Protein AF-A0A1Y4RNC3-F1 (afdb_monomer_lite)

Secondary structure (DSSP, 8-state):
--HHHHHHHHHHHHHHHHHHHTT--EEPTT-SS-EEE-TTS-EEEHHHHHHHHHHH--TTT--HHHHHHHHHHHHHHS-GGGTHHHHHHHHIIIIIHHHEEE-S-TTS-TTTS-EEEPTT--GGGS-HHHHHHHHHHHHHHHHHS-TTTHHHHHHHHHHHHHH-HHHHHHHHHHTTS-S-HHHHEEE-SSEEEEEETTTTEEEEEESS--HHHHHHHHHHHHHH-

Sequence (225 aa):
MKPEVQEELQPLFDQCIQDAIDGRITRLDSLWPPVVVSSQGVPFEVWQLLRAWTEIQRAETLDAEKAIAFSENLRRQSRWGEIDHHLLDMLKRELQEKYFIVTGNEDDHFWDREYSLKPGIRAEEVPEPLLRFACYVAVSYKVYGLDFEYLDTNYLLGLVEKVRPDMVKKLRENGTGRLPISLQKRKTEHFTASANDAFAVIRITARDNTEECCHDVLNYLCEVL

pLDDT: mean 93.38, std 6.82, range [53.53, 98.75]

Foldseek 3Di:
DPVVVVVVCVVVLVQQLVCLLVLNWAWDPPDPPTWIAGPVRDIDRLLVSQQVVLVPDAQVPDQLSSLLSNLVSSCVRHNCVSRLVSLLVSCCVHPDVPFWDFPADPPDDLLPTDIDGDPPDALVNGRPSSLSNLLSSLLCCQQRNDPPSPSVNSSSVNSSCNRCVVVSVCCVQCAPVPDDPCLQWDDDPFWTWGAHSSRRDIDIDGPDDDPVSVVVVVVSVVSVD

Radius of gyration: 20.68 Å; chains: 1; bounding box: 51×50×58 Å

Structure (mmCIF, N/CA/C/O backbone):
data_AF-A0A1Y4RNC3-F1
#
_entry.id   AF-A0A1Y4RNC3-F1
#
loop_
_atom_site.group_PDB
_atom_site.id
_atom_site.type_symbol
_atom_site.label_atom_id
_atom_site.label_alt_id
_atom_site.label_comp_id
_atom_site.label_asym_id
_atom_site.label_entity_id
_atom_site.label_seq_id
_atom_site.pdbx_PDB_ins_code
_atom_site.Cartn_x
_atom_site.Cartn_y
_atom_site.Cartn_z
_atom_site.occupancy
_atom_site.B_iso_or_equiv
_atom_site.auth_seq_id
_atom_site.auth_comp_id
_atom_site.auth_asym_id
_atom_site.auth_atom_id
_atom_site.pdbx_PDB_model_num
ATOM 1 N N . MET A 1 1 ? 24.420 -11.591 -16.342 1.00 53.53 1 MET A N 1
ATOM 2 C CA . MET A 1 1 ? 23.947 -12.547 -17.367 1.00 53.53 1 MET A CA 1
ATOM 3 C C . MET A 1 1 ? 24.449 -12.067 -18.725 1.00 53.53 1 MET A C 1
ATOM 5 O O . MET A 1 1 ? 24.642 -10.865 -18.859 1.00 53.53 1 MET A O 1
ATOM 9 N N . LYS A 1 2 ? 24.750 -12.951 -19.688 1.00 54.56 2 LYS A N 1
ATOM 10 C CA . LYS A 1 2 ? 25.124 -12.500 -21.044 1.00 54.56 2 LYS A CA 1
ATOM 11 C C . LYS A 1 2 ? 23.906 -11.831 -21.715 1.00 54.56 2 LYS A C 1
ATOM 13 O O . LYS A 1 2 ? 22.804 -12.321 -21.471 1.00 54.56 2 LYS A O 1
ATOM 18 N N . PRO A 1 3 ? 24.079 -10.781 -22.540 1.00 62.28 3 PRO A N 1
ATOM 19 C CA . PRO A 1 3 ? 22.965 -10.062 -23.175 1.00 62.28 3 PRO A CA 1
ATOM 20 C C . PRO A 1 3 ? 22.027 -10.972 -23.983 1.00 62.28 3 PRO A C 1
ATOM 22 O O . PRO A 1 3 ? 20.815 -10.845 -23.889 1.00 62.28 3 PRO A O 1
ATOM 25 N N . GLU A 1 4 ? 22.589 -11.960 -24.681 1.00 64.62 4 GLU A N 1
ATOM 26 C CA . GLU A 1 4 ? 21.848 -12.924 -25.511 1.00 64.62 4 GLU A CA 1
ATOM 27 C C . GLU A 1 4 ? 20.842 -13.755 -24.690 1.00 64.62 4 GLU A C 1
ATOM 29 O O . GLU A 1 4 ? 19.702 -13.951 -25.091 1.00 64.62 4 GLU A O 1
ATOM 34 N N . VAL A 1 5 ? 21.234 -14.173 -23.481 1.00 63.72 5 VAL A N 1
ATOM 35 C CA . VAL A 1 5 ? 20.370 -14.940 -22.564 1.00 63.72 5 VAL A CA 1
ATOM 36 C C . VAL A 1 5 ? 19.288 -14.045 -21.943 1.00 63.72 5 VAL A C 1
ATOM 38 O O . VAL A 1 5 ? 18.234 -14.525 -21.540 1.00 63.72 5 VAL A O 1
ATOM 41 N N . GLN A 1 6 ? 19.528 -12.734 -21.861 1.00 67.62 6 GLN A N 1
ATOM 42 C CA . GLN A 1 6 ? 18.547 -11.774 -21.356 1.00 67.62 6 GLN A CA 1
ATOM 43 C C . GLN A 1 6 ? 17.430 -11.514 -22.369 1.00 67.62 6 GLN A C 1
ATOM 45 O O . GLN A 1 6 ? 16.269 -11.463 -21.973 1.00 67.62 6 GLN A O 1
ATOM 50 N N . GLU A 1 7 ? 17.762 -11.417 -23.658 1.00 73.31 7 GLU A N 1
ATOM 51 C CA . GLU A 1 7 ? 16.766 -11.257 -24.725 1.00 73.31 7 GLU A CA 1
ATOM 52 C C . GLU A 1 7 ? 15.854 -12.486 -24.855 1.00 73.31 7 GLU A C 1
ATOM 54 O O . GLU A 1 7 ? 14.641 -12.334 -24.998 1.00 73.31 7 GLU A O 1
ATOM 59 N N . GLU A 1 8 ? 16.397 -13.701 -24.726 1.00 77.00 8 GLU A N 1
ATOM 60 C CA . GLU A 1 8 ? 15.608 -14.941 -24.799 1.00 77.00 8 GLU A CA 1
ATOM 61 C C . GLU A 1 8 ? 14.636 -15.115 -23.618 1.00 77.00 8 GLU A C 1
ATOM 63 O O . GLU A 1 8 ? 13.554 -15.684 -23.777 1.00 77.00 8 GLU A O 1
ATOM 68 N N . LEU A 1 9 ? 14.994 -14.614 -22.432 1.00 80.50 9 LEU A N 1
ATOM 69 C CA . LEU A 1 9 ? 14.174 -14.738 -21.223 1.00 80.50 9 LEU A CA 1
ATOM 70 C C . LEU A 1 9 ? 13.134 -13.620 -21.074 1.00 80.50 9 LEU A C 1
ATOM 72 O O . LEU A 1 9 ? 12.187 -13.786 -20.302 1.00 80.50 9 LEU A O 1
ATOM 76 N N . GLN A 1 10 ? 13.262 -12.513 -21.812 1.00 84.88 10 GLN A N 1
ATOM 77 C CA . GLN A 1 10 ? 12.381 -11.350 -21.669 1.00 84.88 10 GLN A CA 1
ATOM 78 C C . GLN A 1 10 ? 10.886 -11.675 -21.873 1.00 84.88 10 GLN A C 1
ATOM 80 O O . GLN A 1 10 ? 10.091 -11.283 -21.021 1.00 84.88 10 GLN A O 1
ATOM 85 N N . PRO A 1 11 ? 10.461 -12.450 -22.895 1.00 89.38 11 PRO A N 1
ATOM 86 C CA . PRO A 1 11 ? 9.041 -12.775 -23.066 1.00 89.38 11 PRO A CA 1
ATOM 87 C C . PRO A 1 11 ? 8.473 -13.617 -21.914 1.00 89.38 11 PRO A C 1
ATOM 89 O O . PRO A 1 11 ? 7.321 -13.450 -21.515 1.00 89.38 11 PRO A O 1
ATOM 92 N N . LEU A 1 12 ? 9.286 -14.521 -21.358 1.00 89.31 12 LEU A N 1
ATOM 93 C CA . LEU A 1 12 ? 8.905 -15.352 -20.212 1.00 89.31 12 LEU A CA 1
ATOM 94 C C . LEU A 1 12 ? 8.786 -14.513 -18.938 1.00 89.31 12 LEU A C 1
ATOM 96 O O . LEU A 1 12 ? 7.912 -14.759 -18.104 1.00 89.31 12 LEU A O 1
ATOM 100 N N . PHE A 1 13 ? 9.649 -13.510 -18.813 1.00 88.75 13 PHE A N 1
ATOM 101 C CA . PHE A 1 13 ? 9.634 -12.550 -17.727 1.00 88.75 13 PHE A CA 1
ATOM 102 C C . PHE A 1 13 ? 8.380 -11.669 -17.780 1.00 88.75 13 PHE A C 1
ATOM 104 O O . PHE A 1 13 ? 7.646 -11.587 -16.796 1.00 88.75 13 PHE A O 1
ATOM 111 N N . ASP A 1 14 ? 8.075 -11.091 -18.945 1.00 91.00 14 ASP A N 1
ATOM 112 C CA . ASP A 1 14 ? 6.877 -10.272 -19.159 1.00 91.00 14 ASP A CA 1
ATOM 113 C C . ASP A 1 14 ? 5.599 -11.072 -18.872 1.00 91.00 14 ASP A C 1
ATOM 115 O O . ASP A 1 14 ? 4.682 -10.577 -18.211 1.00 91.00 14 ASP A O 1
ATOM 119 N N . GLN A 1 15 ? 5.557 -12.342 -19.291 1.00 93.06 15 GLN A N 1
ATOM 120 C CA . GLN A 1 15 ? 4.450 -13.238 -18.967 1.00 93.06 15 GLN A CA 1
ATOM 121 C C . GLN A 1 15 ? 4.340 -13.496 -17.459 1.00 93.06 15 GLN A C 1
ATOM 123 O O . GLN A 1 15 ? 3.233 -13.512 -16.924 1.00 93.06 15 GLN A O 1
ATOM 128 N N . CYS A 1 16 ? 5.462 -13.675 -16.756 1.00 94.69 16 CYS A N 1
ATOM 129 C CA . CYS A 1 16 ? 5.451 -13.853 -15.305 1.00 94.69 16 CYS A CA 1
ATOM 130 C C . CYS A 1 16 ? 4.942 -12.598 -14.578 1.00 94.69 16 CYS A C 1
ATOM 132 O O . CYS A 1 16 ? 4.163 -12.723 -13.635 1.00 94.69 16 CYS A O 1
ATOM 134 N N . ILE A 1 17 ? 5.289 -11.394 -15.051 1.00 93.94 17 ILE A N 1
ATOM 135 C CA . ILE A 1 17 ? 4.725 -10.136 -14.535 1.00 93.94 17 ILE A CA 1
ATOM 136 C C . ILE A 1 17 ? 3.206 -10.107 -14.725 1.00 93.94 17 ILE A C 1
ATOM 138 O O . ILE A 1 17 ? 2.485 -9.782 -13.782 1.00 93.94 17 ILE A O 1
ATOM 142 N N . GLN A 1 18 ? 2.705 -10.452 -15.915 1.00 95.00 18 GLN A N 1
ATOM 143 C CA . GLN A 1 18 ? 1.257 -10.477 -16.156 1.00 95.00 18 GLN A CA 1
ATOM 144 C C . GLN A 1 18 ? 0.554 -11.525 -15.294 1.00 95.00 18 GLN A C 1
ATOM 146 O O . GLN A 1 18 ? -0.483 -11.239 -14.707 1.00 95.00 18 GLN A O 1
ATOM 151 N N . ASP A 1 19 ? 1.138 -12.711 -15.136 1.00 96.31 19 ASP A N 1
ATOM 152 C CA . ASP A 1 19 ? 0.592 -13.726 -14.236 1.00 96.31 19 ASP A CA 1
ATOM 153 C C . ASP A 1 19 ? 0.623 -13.273 -12.773 1.00 96.31 19 ASP A C 1
ATOM 155 O O . ASP A 1 19 ? -0.283 -13.608 -12.014 1.00 96.31 19 ASP A O 1
ATOM 159 N N . ALA A 1 20 ? 1.621 -12.490 -12.363 1.00 96.31 20 ALA A N 1
ATOM 160 C CA . ALA A 1 20 ? 1.665 -11.900 -11.033 1.00 96.31 20 ALA A CA 1
ATOM 161 C C . ALA A 1 20 ? 0.571 -10.838 -10.854 1.00 96.31 20 ALA A C 1
ATOM 163 O O . ALA A 1 20 ? -0.113 -10.854 -9.835 1.00 96.31 20 ALA A O 1
ATOM 164 N N . ILE A 1 21 ? 0.334 -9.972 -11.844 1.00 97.00 21 ILE A N 1
ATOM 165 C CA . ILE A 1 21 ? -0.792 -9.019 -11.844 1.00 97.00 21 ILE A CA 1
ATOM 166 C C . ILE A 1 21 ? -2.128 -9.766 -11.739 1.00 97.00 21 ILE A C 1
ATOM 168 O O . ILE A 1 21 ? -2.962 -9.431 -10.899 1.00 97.00 21 ILE A O 1
ATOM 172 N N . ASP A 1 22 ? -2.294 -10.828 -12.523 1.00 97.00 22 ASP A N 1
ATOM 173 C CA . ASP A 1 22 ? -3.528 -11.612 -12.595 1.00 97.00 22 ASP A CA 1
ATOM 174 C C . ASP A 1 22 ? -3.698 -12.611 -11.432 1.00 97.00 22 ASP A C 1
ATOM 176 O O . ASP A 1 22 ? -4.701 -13.324 -11.368 1.00 97.00 22 ASP A O 1
ATOM 180 N N . GLY A 1 23 ? -2.728 -12.702 -10.516 1.00 96.06 23 GLY A N 1
ATOM 181 C CA . GLY A 1 23 ? -2.775 -13.606 -9.361 1.00 96.06 23 GLY A CA 1
ATOM 182 C C . GLY A 1 23 ? -2.641 -15.092 -9.711 1.00 96.06 23 GLY A C 1
ATOM 183 O O . GLY A 1 23 ? -3.114 -15.944 -8.962 1.00 96.06 23 GLY A O 1
ATOM 184 N N . ARG A 1 24 ? -2.011 -15.414 -10.845 1.00 95.81 24 ARG A N 1
ATOM 185 C CA . ARG A 1 24 ? -1.797 -16.778 -11.362 1.00 95.81 24 ARG A CA 1
ATOM 186 C C . ARG A 1 24 ? -0.426 -17.375 -11.034 1.00 95.81 24 ARG A C 1
ATOM 188 O O . ARG A 1 24 ? -0.157 -18.506 -11.427 1.00 95.81 24 ARG A O 1
ATOM 195 N N . ILE A 1 25 ? 0.440 -16.637 -10.342 1.00 95.56 25 ILE A N 1
ATOM 196 C CA . ILE A 1 25 ? 1.736 -17.155 -9.887 1.00 95.56 25 ILE A CA 1
ATOM 197 C C . ILE A 1 25 ? 1.592 -18.067 -8.667 1.00 95.56 25 ILE A C 1
ATOM 199 O O . ILE A 1 25 ? 0.756 -17.838 -7.791 1.00 95.56 25 ILE A O 1
ATOM 203 N N . THR A 1 26 ? 2.473 -19.059 -8.567 1.00 94.56 26 THR A N 1
ATOM 204 C CA . THR A 1 26 ? 2.564 -19.955 -7.405 1.00 94.56 26 THR A CA 1
ATOM 205 C C . THR A 1 26 ? 3.973 -19.959 -6.836 1.00 94.56 26 THR A C 1
ATOM 207 O O . THR A 1 26 ? 4.938 -20.056 -7.596 1.00 94.56 26 THR A O 1
ATOM 210 N N . ARG A 1 27 ? 4.114 -19.891 -5.510 1.00 93.50 27 ARG A N 1
ATOM 211 C CA . ARG A 1 27 ? 5.406 -20.056 -4.833 1.00 93.50 27 ARG A CA 1
ATOM 212 C C . ARG A 1 27 ? 5.897 -21.506 -4.925 1.00 93.50 27 ARG A C 1
ATOM 214 O O . ARG A 1 27 ? 5.116 -22.430 -4.719 1.00 93.50 27 ARG A O 1
ATOM 221 N N . LEU A 1 28 ? 7.194 -21.702 -5.169 1.00 91.38 28 LEU A N 1
ATOM 222 C CA . LEU A 1 28 ? 7.854 -22.985 -4.914 1.00 91.38 28 LEU A CA 1
ATOM 223 C C . LEU A 1 28 ? 8.243 -23.098 -3.440 1.00 91.38 28 LEU A C 1
ATOM 225 O O . LEU A 1 28 ? 8.921 -22.224 -2.889 1.00 91.38 28 LEU A O 1
ATOM 229 N N . ASP A 1 29 ? 7.824 -24.193 -2.812 1.00 86.94 29 ASP A N 1
ATOM 230 C CA . ASP A 1 29 ? 8.093 -24.448 -1.402 1.00 86.94 29 ASP A CA 1
ATOM 231 C C . ASP A 1 29 ? 9.592 -24.615 -1.120 1.00 86.94 29 ASP A C 1
ATOM 233 O O . ASP A 1 29 ? 10.362 -25.129 -1.932 1.00 86.94 29 ASP A O 1
ATOM 237 N N . SER A 1 30 ? 10.001 -24.182 0.075 1.00 81.81 30 SER A N 1
ATOM 238 C CA . SER A 1 30 ? 11.340 -24.408 0.643 1.00 81.81 30 SER A CA 1
ATOM 239 C C . SER A 1 30 ? 12.536 -23.789 -0.102 1.00 81.81 30 SER A C 1
ATOM 241 O O . SER A 1 30 ? 13.674 -24.071 0.272 1.00 81.81 30 SER A O 1
ATOM 243 N N . LEU A 1 31 ? 12.321 -22.913 -1.091 1.00 85.44 31 LEU A N 1
ATOM 244 C CA . LEU A 1 31 ? 13.399 -22.161 -1.744 1.00 85.44 31 LEU A CA 1
ATOM 245 C C . LEU A 1 31 ? 13.659 -20.802 -1.079 1.00 85.44 31 LEU A C 1
ATOM 247 O O . LEU A 1 31 ? 12.732 -20.082 -0.690 1.00 85.44 31 LEU A O 1
ATOM 251 N N . TRP A 1 32 ? 14.946 -20.465 -0.969 1.00 84.44 32 TRP A N 1
ATOM 252 C CA . TRP A 1 32 ? 15.448 -19.169 -0.524 1.00 84.44 32 TRP A CA 1
ATOM 253 C C . TRP A 1 32 ? 16.583 -18.712 -1.463 1.00 84.44 32 TRP A C 1
ATOM 255 O O . TRP A 1 32 ? 17.562 -19.454 -1.590 1.00 84.44 32 TRP A O 1
ATOM 265 N N . PRO A 1 33 ? 16.490 -17.530 -2.104 1.00 90.31 33 PRO A N 1
ATOM 266 C CA . PRO A 1 33 ? 15.400 -16.546 -2.014 1.00 90.31 33 PRO A CA 1
ATOM 267 C C . PRO A 1 33 ? 14.056 -17.088 -2.545 1.00 90.31 33 PRO A C 1
ATOM 269 O O . PRO A 1 33 ? 14.039 -18.123 -3.213 1.00 90.31 33 PRO A O 1
ATOM 272 N N . PRO A 1 34 ? 12.913 -16.446 -2.231 1.00 94.44 34 PRO A N 1
ATOM 273 C CA . PRO A 1 34 ? 11.609 -16.921 -2.684 1.00 94.44 34 PRO A CA 1
ATOM 274 C C . PRO A 1 34 ? 11.514 -16.955 -4.211 1.00 94.44 34 PRO A C 1
ATOM 276 O O . PRO A 1 34 ? 11.881 -15.994 -4.892 1.00 94.44 34 PRO A O 1
ATOM 279 N N . VAL A 1 35 ? 10.972 -18.055 -4.731 1.00 94.81 35 VAL A N 1
ATOM 280 C CA . VAL A 1 35 ? 10.801 -18.304 -6.166 1.00 94.81 35 VAL A CA 1
ATOM 281 C C . VAL A 1 35 ? 9.324 -18.496 -6.472 1.00 94.81 35 VAL A C 1
ATOM 283 O O . VAL A 1 35 ? 8.622 -19.215 -5.755 1.00 94.81 35 VAL A O 1
ATOM 286 N N . VAL A 1 36 ? 8.865 -17.872 -7.552 1.00 94.62 36 VAL A N 1
ATOM 287 C CA . VAL A 1 36 ? 7.508 -18.022 -8.080 1.00 94.62 36 VAL A CA 1
ATOM 288 C C . VAL A 1 36 ? 7.545 -18.592 -9.489 1.00 94.62 36 VAL A C 1
ATOM 290 O O . VAL A 1 36 ? 8.502 -18.383 -10.230 1.00 94.62 36 VAL A O 1
ATOM 293 N N . VAL A 1 37 ? 6.501 -19.326 -9.851 1.00 93.06 37 VAL A N 1
ATOM 294 C CA . VAL A 1 37 ? 6.359 -19.976 -11.154 1.00 93.06 37 VAL A CA 1
ATOM 295 C C . VAL A 1 37 ? 5.180 -19.356 -11.883 1.00 93.06 37 VAL A C 1
ATOM 297 O O . VAL A 1 37 ? 4.108 -19.183 -11.299 1.00 93.06 37 VAL A O 1
ATOM 300 N N . SER A 1 38 ? 5.398 -18.994 -13.148 1.00 90.81 38 SER A N 1
ATOM 301 C CA . SER A 1 38 ? 4.338 -18.517 -14.042 1.00 90.81 38 SER A CA 1
ATOM 302 C C . SER A 1 38 ? 3.462 -19.669 -14.544 1.00 90.81 38 SER A C 1
ATOM 304 O O . SER A 1 38 ? 3.807 -20.844 -14.421 1.00 90.81 38 SER A O 1
ATOM 306 N N . SER A 1 39 ? 2.353 -19.347 -15.206 1.00 87.06 39 SER A N 1
ATOM 307 C CA . SER A 1 39 ? 1.480 -20.333 -15.860 1.00 87.06 39 SER A CA 1
ATOM 308 C C . SER A 1 39 ? 2.188 -21.184 -16.926 1.00 87.06 39 SER A C 1
ATOM 310 O O . SER A 1 39 ? 1.717 -22.269 -17.258 1.00 87.06 39 SER A O 1
ATOM 312 N N . GLN A 1 40 ? 3.335 -20.723 -17.437 1.00 85.62 40 GLN A N 1
ATOM 313 C CA . GLN A 1 40 ? 4.175 -21.437 -18.405 1.00 85.62 40 GLN A CA 1
ATOM 314 C C . GLN A 1 40 ? 5.202 -22.372 -17.740 1.00 85.62 40 GLN A C 1
ATOM 316 O O . GLN A 1 40 ? 6.009 -22.990 -18.430 1.00 85.62 40 GLN A O 1
ATOM 321 N N . GLY A 1 41 ? 5.207 -22.474 -16.407 1.00 85.25 41 GLY A N 1
ATOM 322 C CA . GLY A 1 41 ? 6.113 -23.353 -15.666 1.00 85.25 41 GLY A CA 1
ATOM 323 C C . GLY A 1 41 ? 7.530 -22.802 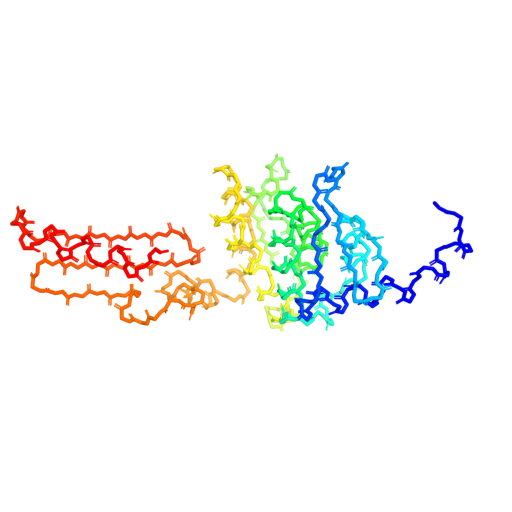-15.482 1.00 85.25 41 GLY A C 1
ATOM 324 O O . GLY A 1 41 ? 8.404 -23.532 -15.017 1.00 85.25 41 GLY A O 1
ATOM 325 N N . VAL A 1 42 ? 7.775 -21.532 -15.822 1.00 85.00 42 VAL A N 1
ATOM 326 C CA . VAL A 1 42 ? 9.102 -20.911 -15.697 1.00 85.00 42 VAL A CA 1
ATOM 327 C C . VAL A 1 42 ? 9.265 -20.289 -14.306 1.00 85.00 42 VAL A C 1
ATOM 329 O O . VAL A 1 42 ? 8.438 -19.450 -13.930 1.00 85.00 42 VAL A O 1
ATOM 332 N N . PRO A 1 43 ? 10.298 -20.685 -13.536 1.00 91.31 43 PRO A N 1
ATOM 333 C CA . PRO A 1 43 ? 10.568 -20.135 -12.215 1.00 91.31 43 PRO A CA 1
ATOM 334 C C . PRO A 1 43 ? 11.389 -18.843 -12.290 1.00 91.31 43 PRO A C 1
ATOM 336 O O . PRO A 1 43 ? 12.380 -18.772 -13.016 1.00 91.31 43 PRO A O 1
ATOM 339 N N . PHE A 1 44 ? 11.033 -17.863 -11.464 1.00 92.44 44 PHE A N 1
ATOM 340 C CA . PHE A 1 44 ? 11.810 -16.644 -11.259 1.00 92.44 44 PHE A CA 1
ATOM 341 C C . PHE A 1 44 ? 11.893 -16.293 -9.777 1.00 92.44 44 PHE A C 1
ATOM 343 O O . PHE A 1 44 ? 10.933 -16.459 -9.020 1.00 92.44 44 PHE A O 1
ATOM 350 N N . GLU A 1 45 ? 13.047 -15.780 -9.357 1.00 93.44 45 GLU A N 1
ATOM 351 C CA . GLU A 1 45 ? 13.191 -15.217 -8.018 1.00 93.44 45 GLU A CA 1
ATOM 352 C C . GLU A 1 45 ? 12.355 -13.935 -7.911 1.00 93.44 45 GLU A C 1
ATOM 354 O O . GLU A 1 45 ? 12.349 -13.092 -8.812 1.00 93.44 45 GLU A O 1
ATOM 359 N N . VAL A 1 46 ? 11.660 -13.767 -6.787 1.00 94.50 46 VAL A N 1
ATOM 360 C CA . VAL A 1 46 ? 10.745 -12.636 -6.567 1.00 94.50 46 VAL A CA 1
ATOM 361 C C . VAL A 1 46 ? 11.462 -11.292 -6.697 1.00 94.50 46 VAL A C 1
ATOM 363 O O . VAL A 1 46 ? 10.949 -10.384 -7.349 1.00 94.50 46 VAL A O 1
ATOM 366 N N . TRP A 1 47 ? 12.666 -11.169 -6.131 1.00 91.81 47 TRP A N 1
ATOM 367 C CA . TRP A 1 47 ? 13.439 -9.927 -6.200 1.00 91.81 47 TRP A CA 1
ATOM 368 C C . TRP A 1 47 ? 13.876 -9.592 -7.636 1.00 91.81 47 TRP A C 1
ATOM 370 O O . TRP A 1 47 ? 13.942 -8.417 -7.992 1.00 91.81 47 TRP A O 1
ATOM 380 N N . GLN A 1 48 ? 14.120 -10.597 -8.490 1.00 90.62 48 GLN A N 1
ATOM 381 C CA . GLN A 1 48 ? 14.471 -10.378 -9.898 1.00 90.62 48 GLN A CA 1
ATOM 382 C C . GLN A 1 48 ? 13.281 -9.807 -10.667 1.00 90.62 48 GLN A C 1
ATOM 384 O O . GLN A 1 48 ? 13.435 -8.788 -11.344 1.00 90.62 48 GLN A O 1
ATOM 389 N N . LEU A 1 49 ? 12.101 -10.428 -10.510 1.00 92.56 49 LEU A N 1
ATOM 390 C CA . LEU A 1 49 ? 10.837 -9.950 -11.086 1.00 92.56 49 LEU A CA 1
ATOM 391 C C . LEU A 1 49 ? 10.576 -8.499 -10.705 1.00 92.56 49 LEU A C 1
ATOM 393 O O . LEU A 1 49 ? 10.323 -7.648 -11.558 1.00 92.56 49 LEU A O 1
ATOM 397 N N . LEU A 1 50 ? 10.685 -8.221 -9.410 1.00 94.31 50 LEU A N 1
ATOM 398 C CA . LEU A 1 50 ? 10.390 -6.914 -8.869 1.00 94.31 50 LEU A CA 1
ATOM 399 C C . LEU A 1 50 ? 11.383 -5.855 -9.339 1.00 94.31 50 LEU A C 1
ATOM 401 O O . LEU A 1 50 ? 10.958 -4.793 -9.781 1.00 94.31 50 LEU A O 1
ATOM 405 N N . ARG A 1 51 ? 12.689 -6.144 -9.286 1.00 91.62 51 ARG A N 1
ATOM 406 C CA . ARG A 1 51 ? 13.741 -5.215 -9.711 1.00 91.62 51 ARG A CA 1
ATOM 407 C C . ARG A 1 51 ? 13.570 -4.805 -11.170 1.00 91.62 51 ARG A C 1
ATOM 409 O O . ARG A 1 51 ? 13.599 -3.616 -11.467 1.00 91.62 51 ARG A O 1
ATOM 416 N N . ALA A 1 52 ? 13.369 -5.757 -12.081 1.00 90.00 52 ALA A N 1
ATOM 417 C CA . ALA A 1 52 ? 13.235 -5.388 -13.488 1.00 90.00 52 ALA A CA 1
ATOM 418 C C . ALA A 1 52 ? 11.898 -4.675 -13.763 1.00 90.00 52 ALA A C 1
ATOM 420 O O . ALA A 1 52 ? 11.861 -3.728 -14.548 1.00 90.00 52 ALA A O 1
ATOM 421 N N . TRP A 1 53 ? 10.812 -5.065 -13.080 1.00 94.50 53 TRP A N 1
ATOM 422 C CA . TRP A 1 53 ? 9.535 -4.359 -13.195 1.00 94.50 53 TRP A CA 1
ATOM 423 C C . TRP A 1 53 ? 9.636 -2.905 -12.708 1.00 94.50 53 TRP A C 1
ATOM 425 O O . TRP A 1 53 ? 9.167 -2.005 -13.407 1.00 94.50 53 TRP A O 1
ATOM 435 N N . THR A 1 54 ? 10.276 -2.643 -11.560 1.00 95.75 54 THR A N 1
ATOM 436 C CA . THR A 1 54 ? 10.428 -1.284 -11.007 1.00 95.75 54 THR A CA 1
ATOM 437 C C . THR A 1 54 ? 11.404 -0.412 -11.796 1.00 95.75 54 THR A C 1
ATOM 439 O O . THR A 1 54 ? 11.241 0.810 -11.816 1.00 95.75 54 THR A O 1
ATOM 442 N N . GLU A 1 55 ? 12.404 -0.989 -12.471 1.00 93.38 55 GLU A N 1
ATOM 443 C CA . GLU A 1 55 ? 13.350 -0.258 -13.331 1.00 93.38 55 GLU A CA 1
ATOM 444 C C . GLU A 1 55 ? 12.667 0.382 -14.552 1.00 93.38 55 GLU A C 1
ATOM 446 O O . GLU A 1 55 ? 13.053 1.478 -14.979 1.00 93.38 55 GLU A O 1
ATOM 451 N N . ILE A 1 56 ? 11.625 -0.259 -15.093 1.00 93.25 56 ILE A N 1
ATOM 452 C CA . ILE A 1 56 ? 10.904 0.232 -16.277 1.00 93.25 56 ILE A CA 1
ATOM 453 C C . ILE A 1 56 ? 9.700 1.121 -15.943 1.00 93.25 56 ILE A C 1
ATOM 455 O O . ILE A 1 56 ? 9.229 1.840 -16.824 1.00 93.25 56 ILE A O 1
ATOM 459 N N . GLN A 1 57 ? 9.208 1.109 -14.698 1.00 96.00 57 GLN A N 1
ATOM 460 C CA . GLN A 1 57 ? 8.068 1.946 -14.316 1.00 96.00 57 GLN A CA 1
ATOM 461 C C . GLN A 1 57 ? 8.408 3.432 -14.411 1.00 96.00 57 GLN A C 1
ATOM 463 O O . GLN A 1 57 ? 9.501 3.868 -14.037 1.00 96.00 57 GLN A O 1
ATOM 468 N N . ARG A 1 58 ? 7.440 4.218 -14.883 1.00 97.88 58 ARG A N 1
ATOM 469 C CA . ARG A 1 58 ? 7.530 5.676 -14.965 1.00 97.88 58 ARG A CA 1
ATOM 470 C C . ARG A 1 58 ? 6.298 6.306 -14.342 1.00 97.88 58 ARG A C 1
ATOM 472 O O . ARG A 1 58 ? 5.189 5.820 -14.552 1.00 97.88 58 ARG A O 1
ATOM 479 N N . ALA A 1 59 ? 6.502 7.389 -13.597 1.00 96.50 59 ALA A N 1
ATOM 480 C CA . ALA A 1 59 ? 5.439 8.167 -12.961 1.00 96.50 59 ALA A CA 1
ATOM 481 C C . ALA A 1 59 ? 4.249 8.443 -13.896 1.00 96.50 59 ALA A C 1
ATOM 483 O O . ALA A 1 59 ? 3.094 8.280 -13.512 1.00 96.50 59 ALA A O 1
ATOM 484 N N . GLU A 1 60 ? 4.544 8.832 -15.135 1.00 95.94 60 GLU A N 1
ATOM 485 C CA . GLU A 1 60 ? 3.583 9.341 -16.111 1.00 95.94 60 GLU A CA 1
ATOM 486 C C . GLU A 1 60 ? 2.723 8.240 -16.749 1.00 95.94 60 GLU A C 1
ATOM 488 O O . GLU A 1 60 ? 1.663 8.529 -17.302 1.00 95.94 60 GLU A O 1
ATOM 493 N N . THR A 1 61 ? 3.169 6.983 -16.687 1.00 97.25 61 THR A N 1
ATOM 494 C CA . THR A 1 61 ? 2.505 5.835 -17.326 1.00 97.25 61 THR A CA 1
ATOM 495 C C . THR A 1 61 ? 2.112 4.736 -16.344 1.00 97.25 61 THR A C 1
ATOM 497 O O . THR A 1 61 ? 1.580 3.710 -16.770 1.00 97.25 61 THR A O 1
ATOM 500 N N . LEU A 1 62 ? 2.362 4.928 -15.044 1.00 98.06 62 LEU A N 1
ATOM 501 C CA . LEU A 1 62 ? 2.049 3.937 -14.024 1.00 98.06 62 LEU A CA 1
ATOM 502 C C . LEU A 1 62 ? 0.538 3.679 -13.970 1.00 98.06 62 LEU A C 1
ATOM 504 O O . LEU A 1 62 ? -0.261 4.581 -13.723 1.00 98.06 62 LEU A O 1
ATOM 508 N N . ASP A 1 63 ? 0.159 2.417 -14.127 1.00 98.19 63 ASP A N 1
ATOM 509 C CA . ASP A 1 63 ? -1.191 1.941 -13.845 1.00 98.19 63 ASP A CA 1
ATOM 510 C C . ASP A 1 63 ? -1.253 1.499 -12.378 1.00 98.19 63 ASP A C 1
ATOM 512 O O . ASP A 1 63 ? -0.650 0.493 -11.994 1.00 98.19 63 ASP A O 1
ATOM 516 N N . ALA A 1 64 ? -1.962 2.271 -11.549 1.00 97.88 64 ALA A N 1
ATOM 517 C CA . ALA A 1 64 ? -2.050 2.016 -10.115 1.00 97.88 64 ALA A CA 1
ATOM 518 C C . ALA A 1 64 ? -2.648 0.642 -9.799 1.00 97.88 64 ALA A C 1
ATOM 520 O O . ALA A 1 64 ? -2.154 -0.035 -8.903 1.00 97.88 64 ALA A O 1
ATOM 521 N N . GLU A 1 65 ? -3.685 0.213 -10.521 1.00 97.69 65 GLU A N 1
ATOM 522 C CA . GLU A 1 65 ? -4.361 -1.054 -10.223 1.00 97.69 65 GLU A CA 1
ATOM 523 C C . GLU A 1 65 ? -3.439 -2.232 -10.520 1.00 97.69 65 GLU A C 1
ATOM 525 O O . GLU A 1 65 ? -3.297 -3.136 -9.696 1.00 97.69 65 GLU A O 1
ATOM 530 N N . LYS A 1 66 ? -2.738 -2.189 -11.659 1.00 98.25 66 LYS A N 1
ATOM 531 C CA . LYS A 1 66 ? -1.757 -3.224 -12.013 1.00 98.25 66 LYS A CA 1
ATOM 532 C C . LYS A 1 66 ? -0.567 -3.228 -11.065 1.00 98.25 66 LYS A C 1
ATOM 534 O O . LYS A 1 66 ? -0.137 -4.300 -10.652 1.00 98.25 66 LYS A O 1
ATOM 539 N N . ALA A 1 67 ? -0.054 -2.055 -10.695 1.00 98.44 67 ALA A N 1
ATOM 540 C CA . ALA A 1 67 ? 1.054 -1.932 -9.753 1.00 98.44 67 ALA A CA 1
ATOM 541 C C . ALA A 1 67 ? 0.695 -2.509 -8.374 1.00 98.44 67 ALA A C 1
ATOM 543 O O . ALA A 1 67 ? 1.460 -3.293 -7.805 1.00 98.44 67 ALA A O 1
ATOM 544 N N . ILE A 1 68 ? -0.493 -2.173 -7.861 1.00 98.25 68 ILE A N 1
ATOM 545 C CA . ILE A 1 68 ? -1.019 -2.701 -6.596 1.00 98.25 68 ILE A CA 1
ATOM 546 C C . ILE A 1 68 ? -1.221 -4.216 -6.684 1.00 98.25 68 ILE A C 1
ATOM 548 O O . ILE A 1 68 ? -0.762 -4.933 -5.797 1.00 98.25 68 ILE A O 1
ATOM 552 N N . ALA A 1 69 ? -1.868 -4.716 -7.741 1.00 98.19 69 ALA A N 1
ATOM 553 C CA . ALA A 1 69 ? -2.125 -6.144 -7.918 1.00 98.19 69 ALA A CA 1
ATOM 554 C C . ALA A 1 69 ? -0.824 -6.955 -8.009 1.00 98.19 69 ALA A C 1
ATOM 556 O O . ALA A 1 69 ? -0.665 -7.943 -7.294 1.00 98.19 69 ALA A O 1
ATOM 557 N N . PHE A 1 70 ? 0.135 -6.493 -8.817 1.00 98.19 70 PHE A N 1
ATOM 558 C CA . PHE A 1 70 ? 1.464 -7.091 -8.935 1.00 98.19 70 PHE A CA 1
ATOM 559 C C . PHE A 1 70 ? 2.158 -7.199 -7.572 1.00 98.19 70 PHE A C 1
ATOM 561 O O . PHE A 1 70 ? 2.597 -8.278 -7.169 1.00 98.19 70 PHE A O 1
ATOM 568 N N . SER A 1 71 ? 2.201 -6.085 -6.839 1.00 98.12 71 SER A N 1
ATOM 569 C CA . SER A 1 71 ? 2.892 -5.989 -5.552 1.00 98.12 71 SER A CA 1
ATOM 570 C C . SER A 1 71 ? 2.221 -6.858 -4.484 1.00 98.12 71 SER A C 1
ATOM 572 O O . SER A 1 71 ? 2.895 -7.595 -3.767 1.00 98.12 71 SER A O 1
ATOM 574 N N . GLU A 1 72 ? 0.888 -6.835 -4.410 1.00 97.44 72 GLU A N 1
ATOM 575 C CA . GLU A 1 72 ? 0.112 -7.602 -3.435 1.00 97.44 72 GLU A CA 1
ATOM 576 C C . GLU A 1 72 ? 0.203 -9.108 -3.686 1.00 97.44 72 GLU A C 1
ATOM 578 O O . GLU A 1 72 ? 0.346 -9.885 -2.738 1.00 97.44 72 GLU A O 1
ATOM 583 N N . ASN A 1 73 ? 0.158 -9.538 -4.947 1.00 97.56 73 ASN A N 1
ATOM 584 C CA . ASN A 1 73 ? 0.273 -10.950 -5.287 1.00 97.56 73 ASN A CA 1
ATOM 585 C C . ASN A 1 73 ? 1.692 -11.474 -5.042 1.00 97.56 73 ASN A C 1
ATOM 587 O O . ASN A 1 73 ? 1.833 -12.561 -4.481 1.00 97.56 73 ASN A O 1
ATOM 591 N N . LEU A 1 74 ? 2.738 -10.696 -5.345 1.00 96.75 74 LEU A N 1
ATOM 592 C CA . LEU A 1 74 ? 4.104 -11.064 -4.960 1.00 96.75 74 LEU A CA 1
ATOM 593 C C . LEU A 1 74 ? 4.259 -11.143 -3.439 1.00 96.75 74 LEU A C 1
ATOM 595 O O . LEU A 1 74 ? 4.736 -12.161 -2.943 1.00 96.75 74 LEU A O 1
ATOM 599 N N . ARG A 1 75 ? 3.776 -10.141 -2.690 1.00 96.56 75 ARG A N 1
ATOM 600 C CA . ARG A 1 75 ? 3.803 -10.128 -1.215 1.00 96.56 75 ARG A CA 1
ATOM 601 C C . ARG A 1 75 ? 3.192 -11.395 -0.617 1.00 96.56 75 ARG A C 1
ATOM 603 O O . ARG A 1 75 ? 3.739 -11.947 0.335 1.00 96.56 75 ARG A O 1
ATOM 610 N N . ARG A 1 76 ? 2.054 -11.847 -1.156 1.00 95.31 76 ARG A N 1
ATOM 611 C CA . ARG A 1 76 ? 1.358 -13.065 -0.703 1.00 95.31 76 ARG A CA 1
ATOM 612 C C . ARG A 1 76 ? 2.163 -14.335 -0.960 1.00 95.31 76 ARG A C 1
ATOM 614 O O . ARG A 1 76 ? 2.098 -15.250 -0.147 1.00 95.31 76 ARG A O 1
ATOM 621 N N . GLN A 1 77 ? 2.905 -14.394 -2.065 1.00 95.06 77 GLN A N 1
ATOM 622 C CA . GLN A 1 77 ? 3.746 -15.547 -2.398 1.00 95.06 77 GLN A CA 1
ATOM 623 C C . GLN A 1 77 ? 5.118 -15.504 -1.707 1.00 95.06 77 GLN A C 1
ATOM 625 O O . GLN A 1 77 ? 5.749 -16.544 -1.534 1.00 95.06 77 GLN A O 1
ATOM 630 N N . SER A 1 78 ? 5.587 -14.337 -1.266 1.00 93.06 78 SER A N 1
ATOM 631 C CA . SER A 1 78 ? 6.864 -14.170 -0.570 1.00 93.06 78 SER A CA 1
ATOM 632 C C . SER A 1 78 ? 6.666 -13.674 0.868 1.00 93.06 78 SER A C 1
ATOM 634 O O . SER A 1 78 ? 6.429 -14.493 1.759 1.00 93.06 78 SER A O 1
ATOM 636 N N . ARG A 1 79 ? 6.821 -12.365 1.087 1.00 93.31 79 ARG A N 1
ATOM 637 C CA . ARG A 1 79 ? 6.526 -11.550 2.275 1.00 93.31 79 ARG A CA 1
ATOM 638 C C . ARG A 1 79 ? 6.851 -10.085 1.946 1.00 93.31 79 ARG A C 1
ATOM 640 O O . ARG A 1 79 ? 7.504 -9.805 0.944 1.00 93.31 79 ARG A O 1
ATOM 647 N N . TRP A 1 80 ? 6.426 -9.157 2.803 1.00 96.00 80 TRP A N 1
ATOM 648 C CA . TRP A 1 80 ? 6.652 -7.718 2.604 1.00 96.00 80 TRP A CA 1
ATOM 649 C C . TRP A 1 80 ? 8.136 -7.341 2.491 1.00 96.00 80 TRP A C 1
ATOM 651 O O . TRP A 1 80 ? 8.520 -6.733 1.498 1.00 96.00 80 TRP A O 1
ATOM 661 N N . GLY A 1 81 ? 8.979 -7.819 3.411 1.00 94.31 81 GLY A N 1
ATOM 662 C CA . GLY A 1 81 ? 10.422 -7.528 3.413 1.00 94.31 81 GLY A CA 1
ATOM 663 C C . GLY A 1 81 ? 11.235 -8.086 2.232 1.00 94.31 81 GLY A C 1
ATOM 664 O O . GLY A 1 81 ? 12.446 -7.922 2.202 1.00 94.31 81 GLY A O 1
ATOM 665 N N . GLU A 1 82 ? 10.613 -8.799 1.283 1.00 94.25 82 GLU A N 1
ATOM 666 C CA . GLU A 1 82 ? 11.270 -9.178 0.014 1.00 94.25 82 GLU A CA 1
ATOM 667 C C . GLU A 1 82 ? 11.034 -8.156 -1.092 1.00 94.25 82 GLU A C 1
ATOM 669 O O . GLU A 1 82 ? 11.701 -8.200 -2.127 1.00 94.25 82 GLU A O 1
ATOM 674 N N . ILE A 1 83 ? 10.019 -7.305 -0.926 1.00 96.69 83 ILE A N 1
ATOM 675 C CA . ILE A 1 83 ? 9.533 -6.427 -1.986 1.00 96.69 83 ILE A CA 1
ATOM 676 C C . ILE A 1 83 ? 9.626 -4.945 -1.630 1.00 96.69 83 ILE A C 1
ATOM 678 O O . ILE A 1 83 ? 9.794 -4.102 -2.509 1.00 96.69 83 ILE A O 1
ATOM 682 N N . ASP A 1 84 ? 9.531 -4.627 -0.350 1.00 96.62 84 ASP A N 1
ATOM 683 C CA . ASP A 1 84 ? 9.412 -3.278 0.182 1.00 96.62 84 ASP A CA 1
ATOM 684 C C . ASP A 1 84 ? 10.498 -2.311 -0.314 1.00 96.62 84 ASP A C 1
ATOM 686 O O . ASP A 1 84 ? 10.175 -1.272 -0.889 1.00 96.62 84 ASP A O 1
ATOM 690 N N . HIS A 1 85 ? 11.772 -2.681 -0.203 1.00 95.00 85 HIS A N 1
ATOM 691 C CA . HIS A 1 85 ? 12.906 -1.845 -0.572 1.00 95.00 85 HIS A CA 1
ATOM 692 C C . HIS A 1 85 ? 12.879 -1.468 -2.057 1.00 95.00 85 HIS A C 1
ATOM 694 O O . HIS A 1 85 ? 13.088 -0.307 -2.403 1.00 95.00 85 HIS A O 1
ATOM 700 N N . HIS A 1 86 ? 12.548 -2.412 -2.941 1.00 97.00 86 HIS A N 1
ATOM 701 C CA . HIS A 1 86 ? 12.457 -2.141 -4.375 1.00 97.00 86 HIS A CA 1
ATOM 702 C C . HIS A 1 86 ? 11.274 -1.226 -4.723 1.00 97.00 86 HIS A C 1
ATOM 704 O O . HIS A 1 86 ? 11.386 -0.394 -5.627 1.00 97.00 86 HIS A O 1
ATOM 710 N N . LEU A 1 87 ? 10.148 -1.360 -4.015 1.00 98.44 87 LEU A N 1
ATOM 711 C CA . LEU A 1 87 ? 8.990 -0.482 -4.189 1.00 98.44 87 LEU A CA 1
ATOM 712 C C . LEU A 1 87 ? 9.273 0.932 -3.672 1.00 98.44 87 LEU A C 1
ATOM 714 O O . LEU A 1 87 ? 8.948 1.913 -4.344 1.00 98.44 87 LEU A O 1
ATOM 718 N N . LEU A 1 88 ? 9.921 1.044 -2.512 1.00 98.06 88 LEU A N 1
ATOM 719 C CA . LEU A 1 88 ? 10.343 2.320 -1.948 1.00 98.06 88 LEU A CA 1
ATOM 720 C C . LEU A 1 88 ? 11.355 3.021 -2.854 1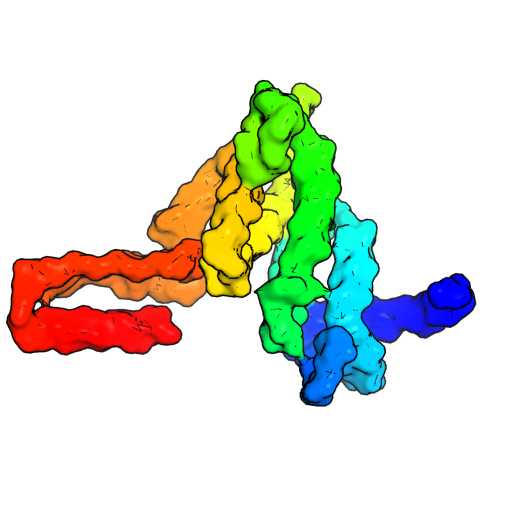.00 98.06 88 LEU A C 1
ATOM 722 O O . LEU A 1 88 ? 11.200 4.210 -3.114 1.00 98.06 88 LEU A O 1
ATOM 726 N N . ASP A 1 89 ? 12.345 2.306 -3.383 1.00 97.56 89 ASP A N 1
ATOM 727 C CA . ASP A 1 89 ? 13.335 2.870 -4.305 1.00 97.56 89 ASP A CA 1
ATOM 728 C C . ASP A 1 89 ? 12.696 3.370 -5.605 1.00 97.56 89 ASP A C 1
ATOM 730 O O . ASP A 1 89 ? 13.059 4.433 -6.116 1.00 97.56 89 ASP A O 1
ATOM 734 N N . MET A 1 90 ? 11.696 2.650 -6.126 1.00 98.12 90 MET A N 1
ATOM 735 C CA . MET A 1 90 ? 10.910 3.127 -7.263 1.00 98.12 90 MET A CA 1
ATOM 736 C C . MET A 1 90 ? 10.193 4.440 -6.927 1.00 98.12 90 MET A C 1
ATOM 738 O O . MET A 1 90 ? 10.259 5.384 -7.711 1.00 98.12 90 MET A O 1
ATOM 742 N N . LEU A 1 91 ? 9.529 4.525 -5.770 1.00 98.62 91 LEU A N 1
ATOM 743 C CA . LEU A 1 91 ? 8.830 5.737 -5.339 1.00 98.62 91 LEU A CA 1
ATOM 744 C C . LEU A 1 91 ? 9.797 6.884 -5.027 1.00 98.62 91 LEU A C 1
ATOM 746 O O . LEU A 1 91 ? 9.496 8.031 -5.346 1.00 98.62 91 LEU A O 1
ATOM 750 N N . LYS A 1 92 ? 10.985 6.613 -4.486 1.00 97.94 92 LYS A N 1
ATOM 751 C CA . LYS A 1 92 ? 12.027 7.633 -4.326 1.00 97.94 92 LYS A CA 1
ATOM 752 C C . LYS A 1 92 ? 12.378 8.252 -5.672 1.00 97.94 92 LYS A C 1
ATOM 754 O O . LYS A 1 92 ? 12.296 9.466 -5.815 1.00 97.94 92 LYS A O 1
ATOM 759 N N . ARG A 1 93 ? 12.661 7.430 -6.681 1.00 97.88 93 ARG A N 1
ATOM 760 C CA . ARG A 1 93 ? 13.052 7.907 -8.011 1.00 97.88 93 ARG A CA 1
ATOM 761 C C . ARG A 1 93 ? 11.902 8.569 -8.778 1.00 97.88 93 ARG A C 1
ATOM 763 O O . ARG A 1 93 ? 12.070 9.636 -9.359 1.00 97.88 93 ARG A O 1
ATOM 770 N N . GLU A 1 94 ? 10.725 7.946 -8.790 1.00 98.50 94 GLU A N 1
ATOM 771 C CA . GLU A 1 94 ? 9.598 8.368 -9.632 1.00 98.50 94 GLU A CA 1
ATOM 772 C C . GLU A 1 94 ? 8.657 9.373 -8.954 1.00 98.50 94 GLU A C 1
ATOM 774 O O . GLU A 1 94 ? 8.024 10.155 -9.653 1.00 98.50 94 GLU A O 1
ATOM 779 N N . LEU A 1 95 ? 8.560 9.396 -7.620 1.00 98.44 95 LEU A N 1
ATOM 780 C CA . LEU A 1 95 ? 7.733 10.359 -6.881 1.00 98.44 95 LEU A CA 1
ATOM 781 C C . LEU A 1 95 ? 8.595 11.445 -6.229 1.00 98.44 95 LEU A C 1
ATOM 783 O O . LEU A 1 95 ? 8.457 12.624 -6.553 1.00 98.44 95 LEU A O 1
ATOM 787 N N . GLN A 1 96 ? 9.489 11.074 -5.314 1.00 97.56 96 GLN A N 1
ATOM 788 C CA . GLN A 1 96 ? 10.208 12.064 -4.510 1.00 97.56 96 GLN A CA 1
ATOM 789 C C . GLN A 1 96 ? 11.203 12.879 -5.347 1.00 97.56 96 GLN A C 1
ATOM 791 O O . GLN A 1 96 ? 11.103 14.100 -5.408 1.00 97.56 96 GLN A O 1
ATOM 796 N N . GLU A 1 97 ? 12.156 12.229 -6.010 1.00 97.06 97 GLU A N 1
ATOM 797 C CA . GLU A 1 97 ? 13.222 12.884 -6.773 1.00 97.06 97 GLU A CA 1
ATOM 798 C C . GLU A 1 97 ? 12.693 13.660 -7.974 1.00 97.06 97 GLU A C 1
ATOM 800 O O . GLU A 1 97 ? 13.267 14.692 -8.317 1.00 97.06 97 GLU A O 1
ATOM 805 N N . LYS A 1 98 ? 11.602 13.217 -8.611 1.00 97.69 98 LYS A N 1
ATOM 806 C CA . LYS A 1 98 ? 10.983 13.941 -9.729 1.00 97.69 98 LYS A CA 1
ATOM 807 C C . LYS A 1 98 ? 10.270 15.210 -9.270 1.00 97.69 98 LYS A C 1
ATOM 809 O O . LYS A 1 98 ? 10.541 16.271 -9.837 1.00 97.69 98 LYS A O 1
ATOM 814 N N . TYR A 1 99 ? 9.424 15.119 -8.243 1.00 98.31 99 TYR A N 1
ATOM 815 C CA . TYR A 1 99 ? 8.449 16.169 -7.926 1.00 98.31 99 TYR A CA 1
ATOM 816 C C . TYR A 1 99 ? 8.777 17.011 -6.690 1.00 98.31 99 TYR A C 1
ATOM 818 O O . TYR A 1 99 ? 8.202 18.089 -6.541 1.00 98.31 99 TYR A O 1
ATOM 826 N N . PHE A 1 100 ? 9.717 16.592 -5.839 1.00 97.75 100 PHE A N 1
ATOM 827 C CA . PHE A 1 100 ? 10.029 17.275 -4.581 1.00 97.75 100 PHE A CA 1
ATOM 828 C C . PHE A 1 100 ? 11.491 17.726 -4.479 1.00 97.75 100 PHE A C 1
ATOM 830 O O . PHE A 1 100 ? 12.385 17.207 -5.148 1.00 97.75 100 PHE A O 1
ATOM 837 N N . ILE A 1 101 ? 11.719 18.708 -3.610 1.00 96.19 101 ILE A N 1
ATOM 838 C CA . ILE A 1 101 ? 13.025 19.116 -3.087 1.00 96.19 101 ILE A CA 1
ATOM 839 C C . ILE A 1 101 ? 13.027 18.998 -1.562 1.00 96.19 101 ILE A C 1
ATOM 841 O O . ILE A 1 101 ? 11.982 19.136 -0.922 1.00 96.19 101 ILE A O 1
ATOM 845 N N . VAL A 1 102 ? 14.209 18.773 -0.991 1.00 94.12 102 VAL A N 1
ATOM 846 C CA . VAL A 1 102 ? 14.432 18.891 0.454 1.00 94.12 102 VAL A CA 1
ATOM 847 C C . VAL A 1 102 ? 14.435 20.378 0.812 1.00 94.12 102 VAL A C 1
ATOM 849 O O . VAL A 1 102 ? 15.115 21.167 0.161 1.00 94.12 102 VAL A O 1
ATOM 852 N N . THR A 1 103 ? 13.653 20.761 1.819 1.00 90.12 103 THR A N 1
ATOM 853 C CA . THR A 1 103 ? 13.609 22.135 2.353 1.00 90.12 103 THR A CA 1
ATOM 854 C C . THR A 1 103 ? 14.032 22.229 3.817 1.00 90.12 103 THR A C 1
ATOM 856 O O . THR A 1 103 ? 14.233 23.335 4.311 1.00 90.12 103 THR A O 1
ATOM 859 N N . GLY A 1 104 ? 14.155 21.087 4.501 1.00 83.44 104 GLY A N 1
ATOM 860 C CA . GLY A 1 104 ? 14.667 20.984 5.868 1.00 83.44 104 GLY A CA 1
ATOM 861 C C . GLY A 1 104 ? 16.190 20.837 5.928 1.00 83.44 104 GLY A C 1
ATOM 862 O O . GLY A 1 104 ? 16.896 21.120 4.961 1.00 83.44 104 GLY A O 1
ATOM 863 N N . ASN A 1 105 ? 16.695 20.372 7.071 1.00 85.62 105 ASN A N 1
ATOM 864 C CA . ASN A 1 105 ? 18.116 20.097 7.250 1.00 85.62 105 ASN A CA 1
ATOM 865 C C . ASN A 1 105 ? 18.549 18.893 6.393 1.00 85.62 105 ASN A C 1
ATOM 867 O O . ASN A 1 105 ? 17.948 17.821 6.453 1.00 85.62 105 ASN A O 1
ATOM 871 N N . GLU A 1 106 ? 19.600 19.058 5.591 1.00 80.56 106 GLU A N 1
ATOM 872 C CA . GLU A 1 106 ? 20.112 17.988 4.726 1.00 80.56 106 GLU A CA 1
ATOM 873 C C . GLU A 1 106 ? 20.791 16.863 5.520 1.00 80.56 106 GLU A C 1
ATOM 875 O O . GLU A 1 106 ? 20.837 15.728 5.040 1.00 80.56 106 GLU A O 1
ATOM 880 N N . ASP A 1 107 ? 21.252 17.148 6.742 1.00 86.94 107 ASP A N 1
ATOM 881 C CA . ASP A 1 107 ? 21.856 16.151 7.634 1.00 86.94 107 ASP A CA 1
ATOM 882 C C . ASP A 1 107 ? 20.821 15.192 8.247 1.00 86.94 107 ASP A C 1
ATOM 884 O O . ASP A 1 107 ? 21.192 14.137 8.765 1.00 86.94 107 ASP A O 1
ATOM 888 N N . ASP A 1 108 ? 19.525 15.518 8.170 1.00 88.69 108 ASP A N 1
ATOM 889 C CA . ASP A 1 108 ? 18.467 14.640 8.663 1.00 88.69 108 ASP A CA 1
ATOM 890 C C . ASP A 1 108 ? 18.364 13.385 7.783 1.00 88.69 108 ASP A C 1
ATOM 892 O O . ASP A 1 108 ? 18.651 13.397 6.577 1.00 88.69 108 ASP A O 1
ATOM 896 N N . HIS A 1 109 ? 17.911 12.276 8.368 1.00 88.75 109 HIS A N 1
ATOM 897 C CA . HIS A 1 109 ? 17.599 11.078 7.595 1.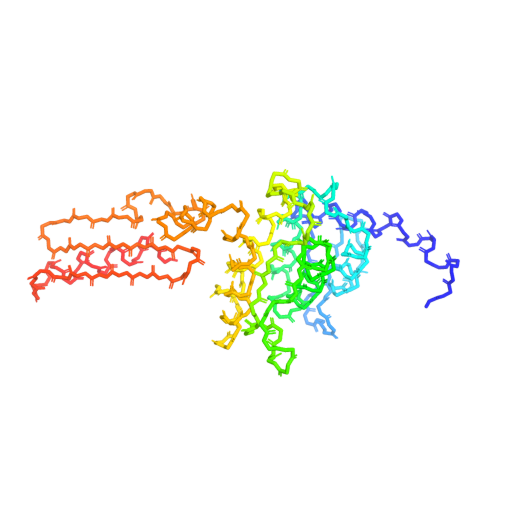00 88.75 109 HIS A CA 1
ATOM 898 C C . HIS A 1 109 ? 16.484 11.357 6.582 1.00 88.75 109 HIS A C 1
ATOM 900 O O . HIS A 1 109 ? 15.600 12.173 6.827 1.00 88.75 109 HIS A O 1
ATOM 906 N N . PHE A 1 110 ? 16.483 10.661 5.438 1.00 88.81 110 PHE A N 1
ATOM 907 C CA . PHE A 1 110 ? 15.541 10.972 4.352 1.00 88.81 110 PHE A CA 1
ATOM 908 C C . PHE A 1 110 ? 14.064 10.887 4.774 1.00 88.81 110 PHE A C 1
ATOM 910 O O . PHE A 1 110 ? 13.243 11.613 4.229 1.00 88.81 110 PHE A O 1
ATOM 917 N N . TRP A 1 111 ? 13.723 10.033 5.742 1.00 87.38 111 TRP A N 1
ATOM 918 C CA . TRP A 1 111 ? 12.360 9.898 6.263 1.00 87.38 111 TRP A CA 1
ATOM 919 C C . TRP A 1 111 ? 11.967 10.999 7.267 1.00 87.38 111 TRP A C 1
ATOM 921 O O . TRP A 1 111 ? 10.777 11.183 7.505 1.00 87.38 111 TRP A O 1
ATOM 931 N N . ASP A 1 112 ? 12.933 11.746 7.814 1.00 88.38 112 ASP A N 1
ATOM 932 C CA . ASP A 1 112 ? 12.719 12.850 8.769 1.00 88.38 112 ASP A CA 1
ATOM 933 C C . ASP A 1 112 ? 12.801 14.239 8.108 1.00 88.38 112 ASP A C 1
ATOM 935 O O . ASP A 1 112 ? 12.431 15.248 8.709 1.00 88.38 112 ASP A O 1
ATOM 939 N N . ARG A 1 113 ? 13.263 14.306 6.855 1.00 91.44 113 ARG A N 1
ATOM 940 C CA . ARG A 1 113 ? 13.405 15.562 6.111 1.00 91.44 113 ARG A CA 1
ATOM 941 C C . ARG A 1 113 ? 12.059 16.193 5.777 1.00 91.44 113 ARG A C 1
ATOM 943 O O . ARG A 1 113 ? 11.097 15.529 5.390 1.00 91.44 113 ARG A O 1
ATOM 950 N N . GLU A 1 114 ? 12.039 17.522 5.778 1.00 91.94 114 GLU A N 1
ATOM 951 C CA . GLU A 1 114 ? 10.945 18.273 5.174 1.00 91.94 114 GLU A CA 1
ATOM 952 C C . GLU A 1 114 ? 11.084 18.325 3.650 1.00 91.94 114 GLU A C 1
ATOM 954 O O . GLU A 1 114 ? 12.134 18.696 3.115 1.00 91.94 114 GLU A O 1
ATOM 959 N N . TYR A 1 115 ? 9.987 18.014 2.957 1.00 95.31 115 TYR A N 1
ATOM 960 C CA . TYR A 1 115 ? 9.885 18.079 1.503 1.00 95.31 115 TYR A CA 1
ATOM 961 C C . TYR A 1 115 ? 8.836 19.096 1.057 1.00 95.31 115 TYR A C 1
ATOM 963 O O . TYR A 1 115 ? 7.739 19.191 1.623 1.00 95.31 115 TYR A O 1
ATOM 971 N N . SER A 1 116 ? 9.157 19.802 -0.024 1.00 95.88 116 SER A N 1
ATOM 972 C CA . SER A 1 116 ? 8.241 20.683 -0.752 1.00 95.88 116 SER A CA 1
ATOM 973 C C . SER A 1 116 ? 8.251 20.338 -2.236 1.00 95.88 116 SER A C 1
ATOM 975 O O . SER A 1 116 ? 9.242 19.807 -2.739 1.00 95.88 116 SER A O 1
ATOM 977 N N . LEU A 1 117 ? 7.162 20.635 -2.949 1.00 97.44 117 LEU A N 1
ATOM 978 C CA . LEU A 1 117 ? 7.146 20.504 -4.407 1.00 97.44 117 LEU A CA 1
ATOM 979 C C . LEU A 1 117 ? 8.257 21.358 -5.024 1.00 97.44 117 LEU A C 1
ATOM 981 O O . LEU A 1 117 ? 8.542 22.462 -4.549 1.00 97.44 117 LEU A O 1
ATOM 985 N N . LYS A 1 118 ? 8.882 20.854 -6.091 1.00 97.56 118 LYS A N 1
ATOM 986 C CA . LYS A 1 118 ? 9.887 21.633 -6.817 1.00 97.56 118 LYS A CA 1
ATOM 987 C C . LYS A 1 118 ? 9.270 22.925 -7.362 1.00 97.56 118 LYS A C 1
ATOM 989 O O . LYS A 1 118 ? 8.113 22.915 -7.791 1.00 97.56 118 LYS A O 1
ATOM 994 N N . PRO A 1 119 ? 10.041 24.025 -7.421 1.00 96.19 119 PRO A N 1
ATOM 995 C CA . PRO A 1 119 ? 9.581 25.259 -8.041 1.00 96.19 119 PRO A CA 1
ATOM 996 C C . PRO A 1 119 ? 9.048 25.016 -9.458 1.00 96.19 119 PRO A C 1
ATOM 998 O O . PRO A 1 119 ? 9.712 24.384 -10.277 1.00 96.19 119 PRO A O 1
ATOM 1001 N N . GLY A 1 120 ? 7.851 25.529 -9.741 1.00 95.56 120 GLY A N 1
ATOM 1002 C CA . GLY A 1 120 ? 7.203 25.404 -11.048 1.00 95.56 120 GLY A CA 1
ATOM 1003 C C . GLY A 1 120 ? 6.366 24.139 -11.248 1.00 95.56 120 GLY A C 1
ATOM 1004 O O . GLY A 1 120 ? 5.626 24.101 -12.222 1.00 95.56 120 GLY A O 1
ATOM 1005 N N . ILE A 1 121 ? 6.420 23.162 -10.335 1.00 96.25 121 ILE A N 1
ATOM 1006 C CA . ILE A 1 121 ? 5.534 21.992 -10.354 1.00 96.25 121 ILE A CA 1
ATOM 1007 C C . ILE A 1 121 ? 4.289 22.294 -9.527 1.00 96.25 121 ILE A C 1
ATOM 1009 O O . ILE A 1 121 ? 4.370 22.632 -8.342 1.00 96.25 121 ILE A O 1
ATOM 1013 N N . ARG A 1 122 ? 3.118 22.137 -10.136 1.00 96.38 122 ARG A N 1
ATOM 1014 C CA . ARG A 1 122 ? 1.833 22.194 -9.445 1.00 96.38 122 ARG A CA 1
ATOM 1015 C C . ARG A 1 122 ? 1.434 20.824 -8.917 1.00 96.38 122 ARG A C 1
ATOM 1017 O O . ARG A 1 122 ? 1.792 19.793 -9.478 1.00 96.38 122 ARG A O 1
ATOM 1024 N N . ALA A 1 123 ? 0.611 20.809 -7.870 1.00 96.00 123 ALA A N 1
ATOM 1025 C CA . ALA A 1 123 ? 0.118 19.564 -7.287 1.00 96.00 123 ALA A CA 1
ATOM 1026 C C . ALA A 1 123 ? -0.626 18.683 -8.310 1.00 96.00 123 ALA A C 1
ATOM 1028 O O . ALA A 1 123 ? -0.526 17.461 -8.268 1.00 96.00 123 ALA A O 1
ATOM 1029 N N . GLU A 1 124 ? -1.328 19.296 -9.266 1.00 95.69 124 GLU A N 1
ATOM 1030 C CA . GLU A 1 124 ? -2.075 18.570 -10.298 1.00 95.69 124 GLU A CA 1
ATOM 1031 C C . GLU A 1 124 ? -1.181 17.870 -11.336 1.00 95.69 124 GLU A C 1
ATOM 1033 O O . GLU A 1 124 ? -1.662 17.010 -12.069 1.00 95.69 124 GLU A O 1
ATOM 1038 N N . GLU A 1 125 ? 0.103 18.232 -11.413 1.00 96.81 125 GLU A N 1
ATOM 1039 C CA . GLU A 1 125 ? 1.067 17.632 -12.345 1.00 96.81 125 GLU A CA 1
ATOM 1040 C C . GLU A 1 125 ? 1.673 16.331 -11.808 1.00 96.81 125 GLU A C 1
ATOM 1042 O O . GLU A 1 125 ? 2.278 15.574 -12.568 1.00 96.81 125 GLU A O 1
ATOM 1047 N N . VAL A 1 126 ? 1.507 16.045 -10.513 1.00 98.12 126 VAL A N 1
ATOM 1048 C CA . VAL A 1 126 ? 1.927 14.770 -9.930 1.00 98.12 126 VAL A CA 1
ATOM 1049 C C . VAL A 1 126 ? 0.873 13.707 -10.269 1.00 98.12 126 VAL A C 1
ATOM 1051 O O . VAL A 1 126 ? -0.290 13.863 -9.881 1.00 98.12 126 VAL A O 1
ATOM 1054 N N . PRO A 1 127 ? 1.236 12.613 -10.964 1.00 98.38 127 PRO A N 1
ATOM 1055 C CA . PRO A 1 127 ? 0.268 11.631 -11.435 1.00 98.38 127 PRO A CA 1
ATOM 1056 C C . PRO A 1 127 ? -0.526 10.993 -10.293 1.00 98.38 127 PRO A C 1
ATOM 1058 O O . PRO A 1 127 ? 0.025 10.377 -9.382 1.00 98.38 127 PRO A O 1
ATOM 1061 N N . GLU A 1 128 ? -1.850 11.095 -10.370 1.00 98.12 128 GLU A N 1
ATOM 1062 C CA . GLU A 1 128 ? -2.759 10.502 -9.386 1.00 98.12 128 GLU A CA 1
ATOM 1063 C C . GLU A 1 128 ? -2.569 8.979 -9.217 1.00 98.12 128 GLU A C 1
ATOM 1065 O O . GLU A 1 128 ? -2.510 8.532 -8.067 1.00 98.12 128 GLU A O 1
ATOM 1070 N N . PRO A 1 129 ? -2.343 8.184 -10.288 1.00 98.56 129 PRO A N 1
ATOM 1071 C CA . PRO A 1 129 ? -2.032 6.763 -10.145 1.00 98.56 129 PRO A CA 1
ATOM 1072 C C . PRO A 1 129 ? -0.769 6.484 -9.316 1.00 98.56 129 PRO A C 1
ATOM 1074 O O . PRO A 1 129 ? -0.749 5.558 -8.504 1.00 98.56 129 PRO A O 1
ATOM 1077 N N . LEU A 1 130 ? 0.270 7.314 -9.457 1.00 98.69 130 LEU A N 1
ATOM 1078 C CA . LEU A 1 130 ? 1.496 7.207 -8.663 1.00 98.69 130 LEU A CA 1
ATOM 1079 C C . LEU A 1 130 ? 1.231 7.498 -7.184 1.00 98.69 130 LEU A C 1
ATOM 1081 O O . LEU A 1 130 ? 1.721 6.772 -6.321 1.00 98.69 130 LEU A O 1
ATOM 1085 N N . LEU A 1 131 ? 0.413 8.511 -6.883 1.00 98.62 131 LEU A N 1
ATOM 1086 C CA . LEU A 1 131 ? 0.014 8.834 -5.510 1.00 98.62 131 LEU A CA 1
ATOM 1087 C C . LEU A 1 131 ? -0.815 7.708 -4.880 1.00 98.62 131 LEU A C 1
ATOM 1089 O O . LEU A 1 131 ? -0.602 7.363 -3.719 1.00 98.62 131 LEU A O 1
ATOM 1093 N N . ARG A 1 132 ? -1.723 7.084 -5.643 1.00 98.25 132 ARG A N 1
ATOM 1094 C CA . ARG A 1 132 ? -2.480 5.907 -5.184 1.00 98.25 132 ARG A CA 1
ATOM 1095 C C . ARG A 1 132 ? -1.561 4.732 -4.875 1.00 98.25 132 ARG A C 1
ATOM 1097 O O . ARG A 1 132 ? -1.738 4.079 -3.847 1.00 98.25 132 ARG A O 1
ATOM 1104 N N . PHE A 1 133 ? -0.576 4.482 -5.734 1.00 98.69 133 PHE A N 1
ATOM 1105 C CA . PHE A 1 133 ? 0.404 3.429 -5.498 1.00 98.69 133 PHE A CA 1
ATOM 1106 C C . PHE A 1 133 ? 1.281 3.725 -4.272 1.00 98.69 133 PHE A C 1
ATOM 1108 O O . PHE A 1 133 ? 1.478 2.845 -3.438 1.00 98.69 133 PHE A O 1
ATOM 1115 N N . ALA A 1 134 ? 1.713 4.975 -4.086 1.00 98.75 134 ALA A N 1
ATOM 1116 C CA . ALA A 1 134 ? 2.441 5.398 -2.891 1.00 98.75 134 ALA A CA 1
ATOM 1117 C C . ALA A 1 134 ? 1.624 5.187 -1.606 1.00 98.75 134 ALA A C 1
ATOM 1119 O O . ALA A 1 134 ? 2.154 4.683 -0.617 1.00 98.75 134 ALA A O 1
ATOM 1120 N N . CYS A 1 135 ? 0.321 5.489 -1.629 1.00 98.50 135 CYS A N 1
ATOM 1121 C CA . CYS A 1 135 ? -0.583 5.169 -0.524 1.00 98.50 135 CYS A CA 1
ATOM 1122 C C . CYS A 1 135 ? -0.645 3.663 -0.234 1.00 98.50 135 CYS A C 1
ATOM 1124 O O . CYS A 1 135 ? -0.627 3.277 0.932 1.00 98.50 135 CYS A O 1
ATOM 1126 N N . TYR A 1 136 ? -0.703 2.814 -1.264 1.00 98.12 136 TYR A N 1
ATOM 1127 C CA . TYR A 1 136 ? -0.675 1.359 -1.085 1.00 98.12 136 TYR A CA 1
ATOM 1128 C C . TYR A 1 136 ? 0.628 0.884 -0.424 1.00 98.12 136 TYR A C 1
ATOM 1130 O O . TYR A 1 136 ? 0.573 0.102 0.528 1.00 98.12 136 TYR A O 1
ATOM 1138 N N . VAL A 1 137 ? 1.784 1.371 -0.886 1.00 98.50 137 VAL A N 1
ATOM 1139 C CA . VAL A 1 137 ? 3.093 1.014 -0.314 1.00 98.50 137 VAL A CA 1
ATOM 1140 C C . VAL A 1 137 ? 3.191 1.486 1.138 1.00 98.50 137 VAL A C 1
ATOM 1142 O O . VAL A 1 137 ? 3.578 0.707 2.004 1.00 98.50 137 VAL A O 1
ATOM 1145 N N . ALA A 1 138 ? 2.749 2.710 1.440 1.00 98.25 138 ALA A N 1
ATOM 1146 C CA . ALA A 1 138 ? 2.741 3.237 2.803 1.00 98.25 138 ALA A CA 1
ATOM 1147 C C . ALA A 1 138 ? 1.853 2.414 3.752 1.00 98.25 138 ALA A C 1
ATOM 1149 O O . ALA A 1 138 ? 2.268 2.060 4.851 1.00 98.25 138 ALA A O 1
ATOM 1150 N N . VAL A 1 139 ? 0.637 2.064 3.319 1.00 97.56 139 VAL A N 1
ATOM 1151 C CA . VAL A 1 139 ? -0.251 1.179 4.089 1.00 97.56 139 VAL A CA 1
ATOM 1152 C C . VAL A 1 139 ? 0.384 -0.198 4.282 1.00 97.56 139 VAL A C 1
ATOM 1154 O O . VAL A 1 139 ? 0.274 -0.782 5.354 1.00 97.56 139 VAL A O 1
ATOM 1157 N N . SER A 1 140 ? 1.082 -0.714 3.273 1.00 97.38 140 SER A N 1
ATOM 1158 C CA . SER A 1 140 ? 1.723 -2.026 3.355 1.00 97.38 140 SER A CA 1
ATOM 1159 C C . SER A 1 140 ? 2.893 -2.043 4.341 1.00 97.38 140 SER A C 1
ATOM 1161 O O . SER A 1 140 ? 2.981 -2.993 5.115 1.00 97.38 140 SER A O 1
ATOM 1163 N N . TYR A 1 141 ? 3.700 -0.976 4.414 1.00 97.25 141 TYR A N 1
ATOM 1164 C CA . TYR A 1 141 ? 4.669 -0.788 5.502 1.00 97.25 141 TYR A CA 1
ATOM 1165 C C . TYR A 1 141 ? 3.987 -0.798 6.867 1.00 97.25 141 TYR A C 1
ATOM 1167 O O . TYR A 1 141 ? 4.423 -1.487 7.783 1.00 97.25 141 TYR A O 1
ATOM 1175 N N . LYS A 1 142 ? 2.865 -0.089 7.007 1.00 95.44 142 LYS A N 1
ATOM 1176 C CA . LYS A 1 142 ? 2.156 -0.026 8.285 1.00 95.44 142 LYS A CA 1
ATOM 1177 C C . LYS A 1 142 ? 1.552 -1.365 8.724 1.00 95.44 142 LYS A C 1
ATOM 1179 O O . LYS A 1 142 ? 1.475 -1.623 9.924 1.00 95.44 142 LYS A O 1
ATOM 1184 N N . VAL A 1 143 ? 1.069 -2.169 7.779 1.00 94.06 143 VAL A N 1
ATOM 1185 C CA . VAL A 1 143 ? 0.325 -3.410 8.055 1.00 94.06 143 VAL A CA 1
ATOM 1186 C C . VAL A 1 143 ? 1.237 -4.638 8.118 1.00 94.06 143 VAL A C 1
ATOM 1188 O O . VAL A 1 143 ? 0.981 -5.538 8.914 1.00 94.06 143 VAL A O 1
ATOM 1191 N N . TYR A 1 144 ? 2.276 -4.698 7.283 1.00 95.06 144 TYR A N 1
ATOM 1192 C CA . TYR A 1 144 ? 3.133 -5.880 7.125 1.00 95.06 144 TYR A CA 1
ATOM 1193 C C . TYR A 1 144 ? 4.607 -5.632 7.452 1.00 95.06 144 TYR A C 1
ATOM 1195 O O . TYR A 1 144 ? 5.389 -6.586 7.442 1.00 95.06 144 TYR A O 1
ATOM 1203 N N . GLY A 1 145 ? 4.983 -4.375 7.675 1.00 94.62 145 GLY A N 1
ATOM 1204 C CA . GLY A 1 145 ? 6.345 -3.976 7.983 1.00 94.62 145 GLY A CA 1
ATOM 1205 C C . GLY A 1 145 ? 6.755 -4.224 9.427 1.00 94.62 145 GLY A C 1
ATOM 1206 O O . GLY A 1 145 ? 5.959 -4.627 10.279 1.00 94.62 145 GLY A O 1
ATOM 1207 N N . LEU A 1 146 ? 8.034 -3.982 9.689 1.00 94.06 146 LEU A N 1
ATOM 1208 C CA . LEU A 1 146 ? 8.611 -4.011 11.028 1.00 94.06 146 LEU A CA 1
ATOM 1209 C C . LEU A 1 146 ? 8.205 -2.765 11.826 1.00 94.06 146 LEU A C 1
ATOM 1211 O O . LEU A 1 146 ? 7.871 -1.722 11.266 1.00 94.06 146 LEU A O 1
ATOM 1215 N N . ASP A 1 147 ? 8.300 -2.847 13.155 1.00 88.75 147 ASP A N 1
ATOM 1216 C CA . ASP A 1 147 ? 7.828 -1.789 14.059 1.00 88.75 147 ASP A CA 1
ATOM 1217 C C . ASP A 1 147 ? 8.420 -0.401 13.772 1.00 88.75 147 ASP A C 1
ATOM 1219 O O . ASP A 1 147 ? 7.756 0.591 14.053 1.00 88.75 147 ASP A O 1
ATOM 1223 N N . PHE A 1 148 ? 9.637 -0.309 13.218 1.00 90.88 148 PHE A N 1
ATOM 1224 C CA . PHE A 1 148 ? 10.308 0.958 12.888 1.00 90.88 148 PHE A CA 1
ATOM 1225 C C . PHE A 1 148 ? 9.959 1.508 11.493 1.00 90.88 148 PHE A C 1
ATOM 1227 O O . PHE A 1 148 ? 10.192 2.684 11.224 1.00 90.88 148 PHE A O 1
ATOM 1234 N N . GLU A 1 149 ? 9.348 0.710 10.615 1.00 93.06 149 GLU A N 1
ATOM 1235 C CA . GLU A 1 149 ? 9.002 1.097 9.234 1.00 93.06 149 GLU A CA 1
ATOM 1236 C C . GLU A 1 149 ? 7.762 2.014 9.167 1.00 93.06 149 GLU A C 1
ATOM 1238 O O . GLU A 1 149 ? 7.303 2.441 8.102 1.00 93.06 149 GLU A O 1
ATOM 1243 N N . TYR A 1 150 ? 7.235 2.418 10.331 1.00 92.12 150 TYR A N 1
ATOM 1244 C CA . TYR A 1 150 ? 6.330 3.563 10.420 1.00 92.12 150 TYR A CA 1
ATOM 1245 C C . TYR A 1 150 ? 6.980 4.850 9.883 1.00 92.12 150 TYR A C 1
ATOM 1247 O O . TYR A 1 150 ? 6.262 5.748 9.444 1.00 92.12 150 TYR A O 1
ATOM 1255 N N . LEU A 1 151 ? 8.316 4.940 9.899 1.00 95.62 151 LEU A N 1
ATOM 1256 C CA . LEU A 1 151 ? 9.070 6.043 9.305 1.00 95.62 151 LEU A CA 1
ATOM 1257 C C . LEU A 1 151 ? 8.840 6.111 7.789 1.00 95.62 151 LEU A C 1
ATOM 1259 O O . LEU A 1 151 ? 8.484 7.172 7.281 1.00 95.62 151 LEU A O 1
ATOM 1263 N N . ASP A 1 152 ? 8.909 4.979 7.082 1.00 96.56 152 ASP A N 1
ATOM 1264 C CA . ASP A 1 152 ? 8.629 4.912 5.641 1.00 96.56 152 ASP A CA 1
ATOM 1265 C C . ASP A 1 152 ? 7.150 5.175 5.330 1.00 96.56 152 ASP A C 1
ATOM 1267 O O . ASP A 1 152 ? 6.819 5.870 4.364 1.00 96.56 152 ASP A O 1
ATOM 1271 N N . THR A 1 153 ? 6.245 4.700 6.196 1.00 96.88 153 THR A N 1
ATOM 1272 C CA . THR A 1 153 ? 4.811 5.034 6.120 1.00 96.88 153 THR A CA 1
ATOM 1273 C C . THR A 1 153 ? 4.598 6.549 6.178 1.00 96.88 153 THR A C 1
ATOM 1275 O O . THR A 1 153 ? 3.898 7.119 5.337 1.00 96.88 153 THR A O 1
ATOM 1278 N N . ASN A 1 154 ? 5.197 7.210 7.173 1.00 96.31 154 ASN A N 1
ATOM 1279 C CA . ASN A 1 154 ? 5.061 8.648 7.387 1.00 96.31 154 ASN A CA 1
ATOM 1280 C C . ASN A 1 154 ? 5.708 9.451 6.261 1.00 96.31 154 ASN A C 1
ATOM 1282 O O . ASN A 1 154 ? 5.108 10.415 5.792 1.00 96.31 154 ASN A O 1
ATOM 1286 N N . TYR A 1 155 ? 6.883 9.030 5.799 1.00 97.56 155 TYR A N 1
ATOM 1287 C CA . TYR A 1 155 ? 7.581 9.628 4.668 1.00 97.56 155 TYR A CA 1
ATOM 1288 C C . TYR A 1 155 ? 6.706 9.625 3.407 1.00 97.56 155 TYR A C 1
ATOM 1290 O O . TYR A 1 155 ? 6.423 10.684 2.842 1.00 97.56 155 TYR A O 1
ATOM 1298 N N . LEU A 1 156 ? 6.192 8.460 2.998 1.00 98.38 156 LEU A N 1
ATOM 1299 C CA . LEU A 1 156 ? 5.375 8.340 1.788 1.00 98.38 156 LEU A CA 1
ATOM 1300 C C . LEU A 1 156 ? 4.043 9.089 1.905 1.00 98.38 156 LEU A C 1
ATOM 1302 O O . LEU A 1 156 ? 3.675 9.834 0.993 1.00 98.38 156 LEU A O 1
ATOM 1306 N N . LEU A 1 157 ? 3.321 8.941 3.023 1.00 97.94 157 LEU A N 1
ATOM 1307 C CA . LEU A 1 157 ? 2.074 9.684 3.230 1.00 97.94 157 LEU A CA 1
ATOM 1308 C C . LEU A 1 157 ? 2.316 11.189 3.348 1.00 97.94 157 LEU A C 1
ATOM 1310 O O . LEU A 1 157 ? 1.467 11.956 2.905 1.00 97.94 157 LEU A O 1
ATOM 1314 N N . GLY A 1 158 ? 3.461 11.615 3.882 1.00 97.50 158 GLY A N 1
ATOM 1315 C CA . GLY A 1 158 ? 3.867 13.015 3.939 1.00 97.50 158 GLY A CA 1
ATOM 1316 C C . GLY A 1 158 ? 4.015 13.622 2.546 1.00 97.50 158 GLY A C 1
ATOM 1317 O O . GLY A 1 158 ? 3.469 14.695 2.291 1.00 97.50 158 GLY A O 1
ATOM 1318 N N . LEU A 1 159 ? 4.663 12.912 1.614 1.00 98.19 159 LEU A N 1
ATOM 1319 C CA . LEU A 1 159 ? 4.745 13.336 0.211 1.00 98.19 159 LEU A CA 1
ATOM 1320 C C . LEU A 1 159 ? 3.352 13.440 -0.426 1.00 98.19 159 LEU A C 1
ATOM 1322 O O . LEU A 1 159 ? 3.028 14.456 -1.041 1.00 98.19 159 LEU A O 1
ATOM 1326 N N . VAL A 1 160 ? 2.498 12.426 -0.241 1.00 98.50 160 VAL A N 1
ATOM 1327 C CA . VAL A 1 160 ? 1.131 12.443 -0.789 1.00 98.50 160 VAL A CA 1
ATOM 1328 C C . VAL A 1 160 ? 0.306 13.583 -0.186 1.00 98.50 160 VAL A C 1
ATOM 1330 O O . VAL A 1 160 ? -0.404 14.270 -0.915 1.00 98.50 160 VAL A O 1
ATOM 1333 N N . GLU A 1 161 ? 0.414 13.840 1.118 1.00 97.62 161 GLU A N 1
ATOM 1334 C CA . GLU A 1 161 ? -0.357 14.871 1.824 1.00 97.62 161 GLU A CA 1
ATOM 1335 C C . GLU A 1 161 ? -0.050 16.289 1.315 1.00 97.62 161 GLU A C 1
ATOM 1337 O O . GLU A 1 161 ? -0.948 17.129 1.282 1.00 97.62 161 GLU A O 1
ATOM 1342 N N . LYS A 1 162 ? 1.175 16.555 0.837 1.00 96.38 162 LYS A N 1
ATOM 1343 C CA . LYS A 1 162 ? 1.551 17.848 0.228 1.00 96.38 162 LYS A CA 1
ATOM 1344 C C . LYS A 1 162 ? 0.840 18.134 -1.096 1.00 96.38 162 LYS A C 1
ATOM 1346 O O . LYS A 1 162 ? 0.729 19.293 -1.485 1.00 96.38 162 LYS A O 1
ATOM 1351 N N . VAL A 1 163 ? 0.385 17.094 -1.789 1.00 97.31 163 VAL A N 1
ATOM 1352 C CA . VAL A 1 163 ? -0.164 17.178 -3.151 1.00 97.31 163 VAL A CA 1
ATOM 1353 C C . VAL A 1 163 ? -1.666 16.910 -3.151 1.00 97.31 163 VAL A C 1
ATOM 1355 O O . VAL A 1 163 ? -2.448 17.646 -3.746 1.00 97.31 163 VAL A O 1
ATOM 1358 N N . ARG A 1 164 ? -2.078 15.847 -2.459 1.00 97.31 164 ARG A N 1
ATOM 1359 C CA . ARG A 1 164 ? -3.447 15.340 -2.362 1.00 97.31 164 ARG A CA 1
ATOM 1360 C C . ARG A 1 164 ? -3.789 15.023 -0.901 1.00 97.31 164 ARG A C 1
ATOM 1362 O O . ARG A 1 164 ? -3.976 13.856 -0.541 1.00 97.31 164 ARG A O 1
ATOM 1369 N N . PRO A 1 165 ? -3.917 16.049 -0.036 1.00 97.19 165 PRO A N 1
ATOM 1370 C CA . PRO A 1 165 ? -4.261 15.852 1.375 1.00 97.19 165 PRO A CA 1
ATOM 1371 C C . PRO A 1 165 ? -5.608 15.140 1.557 1.00 97.19 165 PRO A C 1
ATOM 1373 O O . PRO A 1 165 ? -5.819 14.445 2.551 1.00 97.19 165 PRO A O 1
ATOM 1376 N N . ASP A 1 166 ? -6.516 15.253 0.583 1.00 96.94 166 ASP A N 1
ATOM 1377 C CA . ASP A 1 166 ? -7.793 14.544 0.586 1.00 96.94 166 ASP A CA 1
ATOM 1378 C C . ASP A 1 166 ? -7.631 13.015 0.538 1.00 96.94 166 ASP A C 1
ATOM 1380 O O . ASP A 1 166 ? -8.431 12.311 1.154 1.00 96.94 166 ASP A O 1
ATOM 1384 N N . MET A 1 167 ? -6.601 12.491 -0.139 1.00 96.44 167 MET A N 1
ATOM 1385 C CA . MET A 1 167 ? -6.331 11.049 -0.197 1.00 96.44 167 MET A CA 1
ATOM 1386 C C . MET A 1 167 ? -5.895 10.516 1.169 1.00 96.44 167 MET A C 1
ATOM 1388 O O . MET A 1 167 ? -6.459 9.541 1.666 1.00 96.44 167 MET A O 1
ATOM 1392 N N . VAL A 1 168 ? -4.950 11.202 1.817 1.00 97.19 168 VAL A N 1
ATOM 1393 C CA . VAL A 1 168 ? -4.454 10.820 3.149 1.00 97.19 168 VAL A CA 1
ATOM 1394 C C . VAL A 1 168 ? -5.547 10.981 4.204 1.00 97.19 168 VAL A C 1
ATOM 1396 O O . VAL A 1 168 ? -5.726 10.107 5.054 1.00 97.19 168 VAL A O 1
ATOM 1399 N N . LYS A 1 169 ? -6.350 12.048 4.117 1.00 96.56 169 LYS A N 1
ATOM 1400 C CA . LYS A 1 169 ? -7.514 12.242 4.986 1.00 96.56 169 LYS A CA 1
ATOM 1401 C C . LYS A 1 169 ? -8.518 11.093 4.858 1.00 96.56 169 LYS A C 1
ATOM 1403 O O . LYS A 1 169 ? -8.923 10.540 5.877 1.00 96.56 169 LYS A O 1
ATOM 1408 N N . LYS A 1 170 ? -8.872 10.686 3.632 1.00 94.00 170 LYS A N 1
ATOM 1409 C CA . LYS A 1 170 ? -9.783 9.552 3.398 1.00 94.00 170 LYS A CA 1
ATOM 1410 C C . LYS A 1 170 ? -9.243 8.248 3.987 1.00 94.00 170 LYS A C 1
ATOM 1412 O O . LYS A 1 170 ? -10.015 7.533 4.619 1.00 94.00 170 LYS A O 1
ATOM 1417 N N . LEU A 1 171 ? -7.942 7.973 3.851 1.00 95.12 171 LEU A N 1
ATOM 1418 C CA . LEU A 1 171 ? -7.309 6.800 4.470 1.00 95.12 171 LEU A CA 1
ATOM 1419 C C . LEU A 1 171 ? -7.405 6.836 5.999 1.00 95.12 171 LEU A C 1
ATOM 1421 O O . LEU A 1 171 ? -7.737 5.831 6.624 1.00 95.12 171 LEU A O 1
ATOM 1425 N N . ARG A 1 172 ? -7.145 7.992 6.623 1.00 93.31 172 ARG A N 1
ATOM 1426 C CA . ARG A 1 172 ? -7.251 8.155 8.085 1.00 93.31 172 ARG A CA 1
ATOM 1427 C C . ARG A 1 172 ? -8.693 7.993 8.584 1.00 93.31 172 ARG A C 1
ATOM 1429 O O . ARG A 1 172 ? -8.902 7.455 9.668 1.00 93.31 172 ARG A O 1
ATOM 1436 N N . GLU A 1 173 ? -9.680 8.433 7.805 1.00 91.31 173 GLU A N 1
ATOM 1437 C CA . GLU A 1 173 ? -11.095 8.409 8.197 1.00 91.31 173 GLU A CA 1
ATOM 1438 C C . GLU A 1 173 ? -11.798 7.072 7.928 1.00 91.31 173 GLU A C 1
ATOM 1440 O O . GLU A 1 173 ? -12.586 6.638 8.770 1.00 91.31 173 GLU A O 1
ATOM 1445 N N . ASN A 1 174 ? -11.522 6.439 6.782 1.00 90.19 174 ASN A N 1
ATOM 1446 C CA . ASN A 1 174 ? -12.298 5.306 6.255 1.00 90.19 174 ASN A CA 1
ATOM 1447 C C . ASN A 1 174 ? -11.444 4.062 5.941 1.00 90.19 174 ASN A C 1
ATOM 1449 O O . ASN A 1 174 ? -11.961 3.071 5.424 1.00 90.19 174 ASN A O 1
ATOM 1453 N N . GLY A 1 175 ? -10.138 4.111 6.209 1.00 93.12 175 GLY A N 1
ATOM 1454 C CA . GLY A 1 175 ? -9.220 3.030 5.863 1.00 93.12 175 GLY A CA 1
ATOM 1455 C C . GLY A 1 175 ? -9.058 2.856 4.353 1.00 93.12 175 GLY A C 1
ATOM 1456 O O . GLY A 1 175 ? -9.202 3.812 3.587 1.00 93.12 175 GLY A O 1
ATOM 1457 N N . THR A 1 176 ? -8.748 1.637 3.906 1.00 91.88 176 THR A N 1
ATOM 1458 C CA . THR A 1 176 ? -8.554 1.359 2.467 1.00 91.88 176 THR A CA 1
ATOM 1459 C C . THR A 1 176 ? -9.873 1.166 1.714 1.00 91.88 176 THR A C 1
ATOM 1461 O O . THR A 1 176 ? -9.881 1.076 0.488 1.00 91.88 176 THR A O 1
ATOM 1464 N N . GLY A 1 177 ? -10.995 1.098 2.439 1.00 88.88 177 GLY A N 1
ATOM 1465 C CA . GLY A 1 177 ? -12.315 0.775 1.897 1.00 88.88 177 GLY A CA 1
ATOM 1466 C C . GLY A 1 177 ? -12.621 -0.725 1.824 1.00 88.88 177 GLY A C 1
ATOM 1467 O O . GLY A 1 177 ? -13.717 -1.084 1.402 1.00 88.88 177 GLY A O 1
ATOM 1468 N N . ARG A 1 178 ? -11.700 -1.605 2.254 1.00 89.19 178 ARG A N 1
ATOM 1469 C CA . ARG A 1 178 ? -11.941 -3.060 2.336 1.00 89.19 178 ARG A CA 1
ATOM 1470 C C . ARG A 1 178 ? -12.884 -3.436 3.476 1.00 89.19 178 ARG A C 1
ATOM 1472 O O . ARG A 1 178 ? -13.664 -4.373 3.333 1.00 89.19 178 ARG A O 1
ATOM 1479 N N . LEU A 1 179 ? -12.826 -2.710 4.593 1.00 90.62 179 LEU A N 1
ATOM 1480 C CA . LEU A 1 179 ? -13.734 -2.927 5.717 1.00 90.62 179 LEU A CA 1
ATOM 1481 C C . LEU A 1 179 ? -15.135 -2.36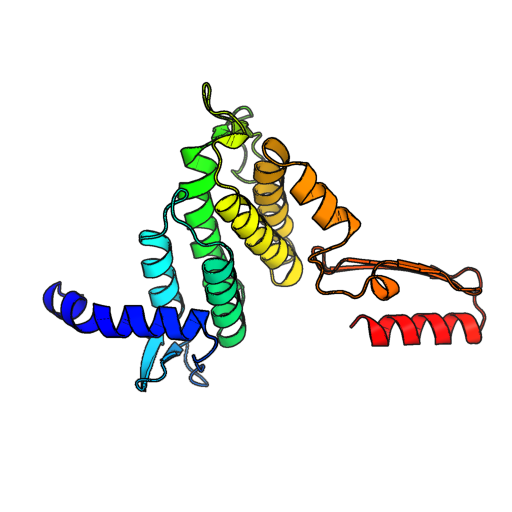9 5.406 1.00 90.62 179 LEU A C 1
ATOM 1483 O O . LEU A 1 179 ? -15.246 -1.199 5.028 1.00 90.62 179 LEU A O 1
ATOM 1487 N N . PRO A 1 180 ? -16.216 -3.140 5.630 1.00 91.12 180 PRO A N 1
ATOM 1488 C CA . PRO A 1 180 ? -17.585 -2.631 5.603 1.00 91.12 180 PRO A CA 1
ATOM 1489 C C . PRO A 1 180 ? -17.772 -1.410 6.514 1.00 91.12 180 PRO A C 1
ATOM 1491 O O . PRO A 1 180 ? -17.232 -1.358 7.618 1.00 91.12 180 PRO A O 1
ATOM 1494 N N . ILE A 1 181 ? -18.606 -0.448 6.104 1.00 89.62 181 ILE A N 1
ATOM 1495 C CA . ILE A 1 181 ? -18.868 0.787 6.876 1.00 89.62 181 ILE A CA 1
ATOM 1496 C C . ILE A 1 181 ? -19.369 0.476 8.299 1.00 89.62 181 ILE A C 1
ATOM 1498 O O . ILE A 1 181 ? -18.993 1.158 9.251 1.00 89.62 181 ILE A O 1
ATOM 1502 N N . SER A 1 182 ? -20.171 -0.583 8.452 1.00 89.81 182 SER A N 1
ATOM 1503 C CA . SER A 1 182 ? -20.681 -1.065 9.745 1.00 89.81 182 SER A CA 1
ATOM 1504 C C . SER A 1 182 ? -19.591 -1.567 10.701 1.00 89.81 182 SER A C 1
ATOM 1506 O O . SER A 1 182 ? -19.829 -1.640 11.909 1.00 89.81 182 SER A O 1
ATOM 1508 N N . LEU A 1 183 ? -18.418 -1.921 10.170 1.00 91.88 183 LEU A N 1
ATOM 1509 C CA . LEU A 1 183 ? -17.235 -2.325 10.929 1.00 91.88 183 LEU A CA 1
ATOM 1510 C C . LEU A 1 183 ? -16.249 -1.170 11.112 1.00 91.88 183 LEU A C 1
ATOM 1512 O O . LEU A 1 183 ? -15.587 -1.101 12.138 1.00 91.88 183 LEU A O 1
ATOM 1516 N N . GLN A 1 184 ? -16.200 -0.207 10.188 1.00 93.38 184 GLN A N 1
ATOM 1517 C CA . GLN A 1 184 ? -15.373 0.993 10.360 1.00 93.38 184 GLN A CA 1
ATOM 1518 C C . GLN A 1 184 ? -15.818 1.837 11.559 1.00 93.38 184 GLN A C 1
ATOM 1520 O O . GLN A 1 184 ? -14.981 2.426 12.245 1.00 93.38 184 GLN A O 1
ATOM 1525 N N . LYS A 1 185 ? -17.133 1.928 11.806 1.00 93.44 185 LYS A N 1
ATOM 1526 C CA . LYS A 1 185 ? -17.720 2.632 12.955 1.00 93.44 185 LYS A CA 1
ATOM 1527 C C . LYS A 1 185 ? -18.932 1.864 13.466 1.00 93.44 185 LYS A C 1
ATOM 1529 O O . LYS A 1 185 ? -19.903 1.679 12.736 1.00 93.44 185 LYS A O 1
ATOM 1534 N N . ARG A 1 186 ? -18.914 1.496 14.745 1.00 94.06 186 ARG A N 1
ATOM 1535 C CA . ARG A 1 186 ? -20.018 0.802 15.414 1.00 94.06 186 ARG A CA 1
ATOM 1536 C C . ARG A 1 186 ? -20.410 1.529 16.690 1.00 94.06 186 ARG A C 1
ATOM 1538 O O . ARG A 1 186 ? -19.564 1.956 17.471 1.00 94.06 186 ARG A O 1
ATOM 1545 N N . LYS A 1 187 ? -21.714 1.672 16.907 1.00 95.62 187 LYS A N 1
ATOM 1546 C CA . LYS A 1 187 ? -22.279 2.200 18.147 1.00 95.62 187 LYS A CA 1
ATOM 1547 C C . LYS A 1 187 ? -23.430 1.304 18.568 1.00 95.62 187 LYS A C 1
ATOM 1549 O O . LYS A 1 187 ? -24.395 1.176 17.824 1.00 95.62 187 LYS A O 1
ATOM 1554 N N . THR A 1 188 ? -23.324 0.731 19.756 1.00 93.81 188 THR A N 1
ATOM 1555 C CA . THR A 1 188 ? -24.379 -0.069 20.385 1.00 93.81 188 THR A CA 1
ATOM 1556 C C . THR A 1 188 ? -24.819 0.594 21.692 1.00 93.81 188 THR A C 1
ATOM 1558 O O . THR A 1 188 ? -24.434 1.736 21.991 1.00 93.81 188 THR A O 1
ATOM 1561 N N . GLU A 1 189 ? -25.665 -0.088 22.461 1.00 93.75 189 GLU A N 1
ATOM 1562 C CA . GLU A 1 189 ? -25.966 0.285 23.844 1.00 93.75 189 GLU A CA 1
ATOM 1563 C C . GLU A 1 189 ? -24.720 0.176 24.734 1.00 93.75 189 GLU A C 1
ATOM 1565 O O . GLU A 1 189 ? -24.431 1.108 25.483 1.00 93.75 189 GLU A O 1
ATOM 1570 N N . HIS A 1 190 ? -23.933 -0.885 24.548 1.00 94.69 190 HIS A N 1
ATOM 1571 C CA . HIS A 1 190 ? -22.817 -1.254 25.416 1.00 94.69 190 HIS A CA 1
ATOM 1572 C C . HIS A 1 190 ? -21.473 -0.615 25.046 1.00 94.69 190 HIS A C 1
ATOM 1574 O O . HIS A 1 190 ? -20.652 -0.354 25.923 1.00 94.69 190 HIS A O 1
ATOM 1580 N N . PHE A 1 191 ? -21.217 -0.306 23.769 1.00 96.56 191 PHE A N 1
ATOM 1581 C CA . PHE A 1 191 ? -19.923 0.254 23.363 1.00 96.56 191 PHE A CA 1
ATOM 1582 C C . PHE A 1 191 ? -19.993 1.179 22.142 1.00 96.56 191 PHE A C 1
ATOM 1584 O O . PHE A 1 191 ? -20.988 1.278 21.417 1.00 96.56 191 PHE A O 1
ATOM 1591 N N . THR A 1 192 ? -18.894 1.893 21.916 1.00 97.62 192 THR A N 1
ATOM 1592 C CA . THR A 1 192 ? -18.564 2.509 20.626 1.00 97.62 192 THR A CA 1
ATOM 1593 C C . THR A 1 192 ? -17.240 1.962 20.134 1.00 97.62 192 THR A C 1
ATOM 1595 O O . THR A 1 192 ? -16.307 1.837 20.926 1.00 97.62 192 THR A O 1
ATOM 1598 N N . ALA A 1 193 ? -17.134 1.681 18.841 1.00 96.44 193 ALA A N 1
ATOM 1599 C CA . ALA A 1 193 ? -15.892 1.252 18.229 1.00 96.44 193 ALA A CA 1
ATOM 1600 C C . ALA A 1 193 ? -15.637 1.915 16.879 1.00 96.44 193 ALA A C 1
ATOM 1602 O O . ALA A 1 193 ? -16.563 2.339 16.180 1.00 96.44 193 ALA A O 1
ATOM 1603 N N . SER A 1 194 ? -14.361 1.972 16.519 1.00 95.44 194 SER A N 1
ATOM 1604 C CA . SER A 1 194 ? -13.910 2.248 15.166 1.00 95.44 194 SER A CA 1
ATOM 1605 C C . SER A 1 194 ? -12.780 1.306 14.763 1.00 95.44 194 SER A C 1
ATOM 1607 O O . SER A 1 194 ? -11.970 0.908 15.601 1.00 95.44 194 SER A O 1
ATOM 1609 N N . ALA A 1 195 ? -12.729 0.946 13.485 1.00 96.00 195 ALA A N 1
ATOM 1610 C CA . ALA A 1 195 ? -11.664 0.144 12.894 1.00 96.00 195 ALA A CA 1
ATOM 1611 C C . ALA A 1 195 ? -11.142 0.817 11.621 1.00 96.00 195 ALA A C 1
ATOM 1613 O O . ALA A 1 195 ? -11.907 1.401 10.852 1.00 96.00 195 ALA A O 1
ATOM 1614 N N . ASN A 1 196 ? -9.831 0.742 11.409 1.00 95.56 196 ASN A N 1
ATOM 1615 C CA . ASN A 1 196 ? -9.151 1.266 10.235 1.00 95.56 196 ASN A CA 1
ATOM 1616 C C . ASN A 1 196 ? -8.072 0.269 9.793 1.00 95.56 196 ASN A C 1
ATOM 1618 O O . ASN A 1 196 ? -7.050 0.100 10.463 1.00 95.56 196 ASN A O 1
ATOM 1622 N N . ASP A 1 197 ? -8.306 -0.368 8.650 1.00 93.75 197 ASP A N 1
ATOM 1623 C CA . ASP A 1 197 ? -7.427 -1.370 8.046 1.00 93.75 197 ASP A CA 1
ATOM 1624 C C . ASP A 1 197 ? -6.175 -0.766 7.401 1.00 93.75 197 ASP A C 1
ATOM 1626 O O . ASP A 1 197 ? -5.150 -1.435 7.330 1.00 93.75 197 ASP A O 1
ATOM 1630 N N . ALA A 1 198 ? -6.210 0.506 6.992 1.00 94.25 198 ALA A N 1
ATOM 1631 C CA . ALA A 1 198 ? -5.041 1.192 6.438 1.00 94.25 198 ALA A CA 1
ATOM 1632 C C . ALA A 1 198 ? -3.935 1.414 7.484 1.00 94.25 198 ALA A C 1
ATOM 1634 O O . ALA A 1 198 ? -2.764 1.528 7.133 1.00 94.25 198 ALA A O 1
ATOM 1635 N N . PHE A 1 199 ? -4.305 1.480 8.767 1.00 91.94 199 PHE A N 1
ATOM 1636 C CA . PHE A 1 199 ? -3.366 1.730 9.862 1.00 91.94 199 PHE A CA 1
ATOM 1637 C C . PHE A 1 199 ? -3.306 0.607 10.902 1.00 91.94 199 PHE A C 1
ATOM 1639 O O . PHE A 1 199 ? -2.620 0.774 11.911 1.00 91.94 199 PHE A O 1
ATOM 1646 N N . ALA A 1 200 ? -4.003 -0.510 10.663 1.00 89.88 200 ALA A N 1
ATOM 1647 C CA . ALA A 1 200 ? -4.143 -1.624 11.602 1.00 89.88 200 ALA A CA 1
ATOM 1648 C C . ALA A 1 200 ? -4.587 -1.167 13.010 1.00 89.88 200 ALA A C 1
ATOM 1650 O O . ALA A 1 200 ? -4.022 -1.567 14.026 1.00 89.88 200 ALA A O 1
ATOM 1651 N N . VAL A 1 201 ? -5.589 -0.280 13.078 1.00 92.44 201 VAL A N 1
ATOM 1652 C CA . VAL A 1 201 ? -6.087 0.290 14.341 1.00 92.44 201 VAL A CA 1
ATOM 1653 C C . VAL A 1 201 ? -7.525 -0.137 14.592 1.00 92.44 201 VAL A C 1
ATOM 1655 O O . VAL A 1 201 ? -8.404 0.122 13.774 1.00 92.44 201 VAL A O 1
ATOM 1658 N N . ILE A 1 202 ? -7.780 -0.683 15.781 1.00 95.62 202 ILE A N 1
ATOM 1659 C CA . ILE A 1 202 ? -9.120 -0.874 16.339 1.00 95.62 202 ILE A CA 1
ATOM 1660 C C . ILE A 1 202 ? -9.194 -0.081 17.647 1.00 95.62 202 ILE A C 1
ATOM 1662 O O . ILE A 1 202 ? -8.331 -0.212 18.513 1.00 95.62 202 ILE A O 1
ATOM 1666 N N . ARG A 1 203 ? -10.212 0.769 17.796 1.00 96.12 203 ARG A N 1
ATOM 1667 C CA . ARG A 1 203 ? -10.497 1.514 19.030 1.00 96.12 203 ARG A CA 1
ATOM 1668 C C . ARG A 1 203 ? -11.849 1.084 19.555 1.00 96.12 203 ARG A C 1
ATOM 1670 O O . ARG A 1 203 ? -12.825 1.120 18.815 1.00 96.12 203 ARG A O 1
ATOM 1677 N N . ILE A 1 204 ? -11.905 0.720 20.829 1.00 97.12 204 ILE A N 1
ATOM 1678 C CA . ILE A 1 204 ? -13.136 0.317 21.505 1.00 97.12 204 ILE A CA 1
ATOM 1679 C C . ILE A 1 204 ? -13.259 1.124 22.791 1.00 97.12 204 ILE A C 1
ATOM 1681 O O . ILE A 1 204 ? -12.295 1.302 23.532 1.00 97.12 204 ILE A O 1
ATOM 1685 N N . THR A 1 205 ? -14.458 1.628 23.042 1.00 97.44 205 THR A N 1
ATOM 1686 C CA . THR A 1 205 ? -14.836 2.280 24.291 1.00 97.44 205 THR A CA 1
ATOM 1687 C C . THR A 1 205 ? -16.085 1.586 24.809 1.00 97.44 205 THR A C 1
ATOM 1689 O O . THR A 1 205 ? -17.187 1.830 24.314 1.00 97.44 205 THR A O 1
ATOM 1692 N N . ALA A 1 206 ? -15.886 0.692 25.774 1.00 96.38 206 ALA A N 1
ATOM 1693 C CA . ALA A 1 206 ? -16.957 0.082 26.549 1.00 96.38 206 ALA A CA 1
ATOM 1694 C C . ALA A 1 206 ? -17.591 1.136 27.471 1.00 96.38 206 ALA A C 1
ATOM 1696 O O . ALA A 1 206 ? -16.885 1.992 28.011 1.00 96.38 206 ALA A O 1
ATOM 1697 N N . ARG A 1 207 ? -18.917 1.113 27.616 1.00 95.00 207 ARG A N 1
ATOM 1698 C CA . ARG A 1 207 ? -19.651 2.046 28.490 1.00 95.00 207 ARG A CA 1
ATOM 1699 C C . ARG A 1 207 ? -19.809 1.522 29.910 1.00 95.00 207 ARG A C 1
ATOM 1701 O O . ARG A 1 207 ? -19.940 2.318 30.835 1.00 95.00 207 ARG A O 1
ATOM 1708 N N . ASP A 1 208 ? -19.777 0.209 30.060 1.00 92.62 208 ASP A N 1
ATOM 1709 C CA . ASP A 1 208 ? -19.846 -0.509 31.322 1.00 92.62 208 ASP A CA 1
ATOM 1710 C C . ASP A 1 208 ? -18.952 -1.762 31.246 1.00 92.62 208 ASP A C 1
ATOM 1712 O O . ASP A 1 208 ? -18.232 -1.972 30.269 1.00 92.62 208 ASP A O 1
ATOM 1716 N N . ASN A 1 209 ? -18.935 -2.557 32.313 1.00 92.50 209 ASN A N 1
ATOM 1717 C CA . ASN A 1 209 ? -18.158 -3.790 32.430 1.00 92.50 209 ASN A CA 1
ATOM 1718 C C . ASN A 1 209 ? -19.056 -5.026 32.602 1.00 92.50 209 ASN A C 1
ATOM 1720 O O . ASN A 1 209 ? -18.655 -5.993 33.252 1.00 92.50 209 ASN A O 1
ATOM 1724 N N . THR A 1 210 ? -20.278 -4.967 32.072 1.00 96.81 210 THR A N 1
ATOM 1725 C CA . THR A 1 210 ? -21.224 -6.087 32.109 1.00 96.81 210 THR A CA 1
ATOM 1726 C C . THR A 1 210 ? -20.747 -7.250 31.240 1.00 96.81 210 THR A C 1
ATOM 1728 O O . THR A 1 210 ? -19.921 -7.083 30.335 1.00 96.81 210 THR A O 1
ATOM 1731 N N . GLU A 1 211 ? -21.259 -8.450 31.518 1.00 96.12 211 GLU A N 1
ATOM 1732 C CA . GLU A 1 211 ? -20.962 -9.640 30.715 1.00 96.12 211 GLU A CA 1
ATOM 1733 C C . GLU A 1 211 ? -21.431 -9.446 29.268 1.00 96.12 211 GLU A C 1
ATOM 1735 O O . GLU A 1 211 ? -20.701 -9.761 28.327 1.00 96.12 211 GLU A O 1
ATOM 1740 N N . GLU A 1 212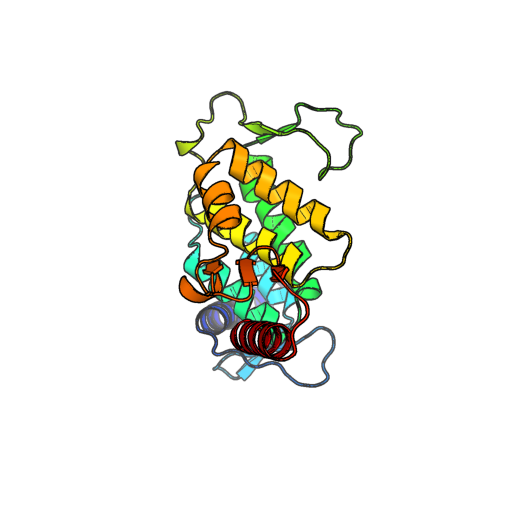 ? -22.596 -8.821 29.096 1.00 95.62 212 GLU A N 1
ATOM 1741 C CA . GLU A 1 212 ? -23.175 -8.464 27.808 1.00 95.62 212 GLU A CA 1
ATOM 1742 C C . GLU A 1 212 ? -22.261 -7.515 27.022 1.00 95.62 212 GLU A C 1
ATOM 1744 O O . GLU A 1 212 ? -21.972 -7.770 25.852 1.00 95.62 212 GLU A O 1
ATOM 1749 N N . CYS A 1 213 ? -21.718 -6.469 27.664 1.00 96.19 213 CYS A N 1
ATOM 1750 C CA . CYS A 1 213 ? -20.774 -5.560 27.010 1.00 96.19 213 CYS A CA 1
ATOM 1751 C C . CYS A 1 213 ? -19.492 -6.275 26.566 1.00 96.19 213 CYS A C 1
ATOM 1753 O O . CYS A 1 213 ? -19.006 -6.042 25.457 1.00 96.19 213 CYS A O 1
ATOM 1755 N N . CYS A 1 214 ? -18.932 -7.144 27.410 1.00 95.88 214 CYS A N 1
ATOM 1756 C CA . CYS A 1 214 ? -17.747 -7.929 27.063 1.00 95.88 214 CYS A CA 1
ATOM 1757 C C . CYS A 1 214 ? -18.012 -8.859 25.870 1.00 95.88 214 CYS A C 1
ATOM 1759 O O . CYS A 1 214 ? -17.207 -8.908 24.938 1.00 95.88 214 CYS A O 1
ATOM 1761 N N . HIS A 1 215 ? -19.148 -9.558 25.872 1.00 96.44 215 HIS A N 1
ATOM 1762 C CA . HIS A 1 215 ? -19.566 -10.443 24.787 1.00 96.44 215 HIS A CA 1
ATOM 1763 C C . HIS A 1 215 ? -19.729 -9.686 23.458 1.00 96.44 215 HIS A C 1
ATOM 1765 O O . HIS A 1 215 ? -19.193 -10.099 22.430 1.00 96.44 215 HIS A O 1
ATOM 1771 N N . ASP A 1 216 ? -20.394 -8.534 23.485 1.00 95.81 216 ASP A N 1
ATOM 1772 C CA . ASP A 1 216 ? -20.607 -7.680 22.315 1.00 95.81 216 ASP A CA 1
ATOM 1773 C C . ASP A 1 216 ? -19.302 -7.137 21.718 1.00 95.81 216 ASP A C 1
ATOM 1775 O O . ASP A 1 216 ? -19.128 -7.096 20.495 1.00 95.81 216 ASP A O 1
ATOM 1779 N N . VAL A 1 217 ? -18.362 -6.742 22.581 1.00 96.94 217 VAL A N 1
ATOM 1780 C CA . VAL A 1 217 ? -17.027 -6.296 22.171 1.00 96.94 217 VAL A CA 1
ATOM 1781 C C . VAL A 1 217 ? -16.242 -7.433 21.512 1.00 96.94 217 VAL A C 1
ATOM 1783 O O . VAL A 1 217 ? -15.631 -7.215 20.465 1.00 96.94 217 VAL A O 1
ATOM 1786 N N . LEU A 1 218 ? -16.268 -8.639 22.086 1.00 96.69 218 LEU A N 1
ATOM 1787 C CA . LEU A 1 218 ? -15.588 -9.804 21.513 1.00 96.69 218 LEU A CA 1
ATOM 1788 C C . LEU A 1 218 ? -16.187 -10.204 20.160 1.00 96.69 218 LEU A C 1
ATOM 1790 O O . LEU A 1 218 ? -15.432 -10.441 19.220 1.00 96.69 218 LEU A O 1
ATOM 1794 N N . ASN A 1 219 ? -17.516 -10.188 20.020 1.00 96.38 219 ASN A N 1
ATOM 1795 C CA . ASN A 1 219 ? -18.174 -10.447 18.736 1.00 96.38 219 ASN A CA 1
ATOM 1796 C C . ASN A 1 219 ? -17.756 -9.437 17.666 1.00 96.38 219 ASN A C 1
ATOM 1798 O O . ASN A 1 219 ? -17.419 -9.826 16.551 1.00 96.38 219 ASN A O 1
ATOM 1802 N N . TYR A 1 220 ? -17.698 -8.148 18.012 1.00 96.44 220 TYR A N 1
ATOM 1803 C CA . TYR A 1 220 ? -17.193 -7.132 17.093 1.00 96.44 220 TYR A CA 1
ATOM 1804 C C . TYR A 1 220 ? -15.744 -7.394 16.667 1.00 96.44 220 TYR A C 1
ATOM 1806 O O . TYR A 1 220 ? -15.428 -7.251 15.490 1.00 96.44 220 TYR A O 1
ATOM 1814 N N . LEU A 1 221 ? -14.869 -7.803 17.590 1.00 96.50 221 LEU A N 1
ATOM 1815 C CA . LEU A 1 221 ? -13.492 -8.162 17.244 1.00 96.50 221 LEU A CA 1
ATOM 1816 C C . LEU A 1 221 ? -13.439 -9.361 16.287 1.00 96.50 221 LEU A C 1
ATOM 1818 O O . LEU A 1 221 ? -12.679 -9.312 15.327 1.00 96.50 221 LEU A O 1
ATOM 1822 N N . CYS A 1 222 ? -14.271 -10.386 16.492 1.00 95.88 222 CYS A N 1
ATOM 1823 C CA . CYS A 1 222 ? -14.379 -11.528 15.578 1.00 95.88 222 CYS A CA 1
ATOM 1824 C C . CYS A 1 222 ? -14.905 -11.157 14.184 1.00 95.88 222 CYS A C 1
ATOM 1826 O O . CYS A 1 222 ? -14.605 -11.853 13.224 1.00 95.88 222 CYS A O 1
ATOM 1828 N N . GLU A 1 223 ? -15.704 -10.097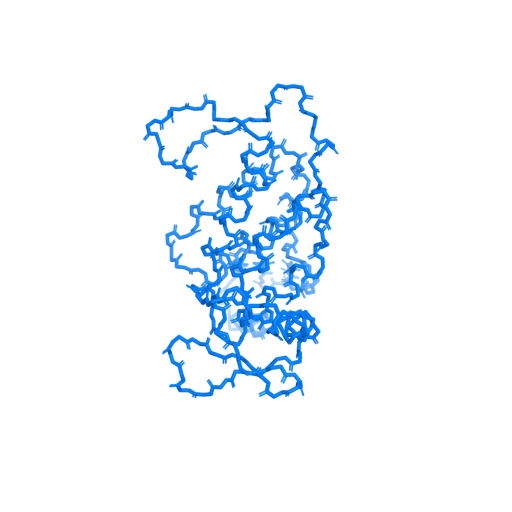 14.055 1.00 94.94 223 GLU A N 1
ATOM 1829 C CA . GLU A 1 223 ? -16.166 -9.619 12.747 1.00 94.94 223 GLU A CA 1
ATOM 1830 C C . GLU A 1 223 ? -15.104 -8.795 12.001 1.00 94.94 223 GLU A C 1
ATOM 1832 O O . GLU A 1 223 ? -15.167 -8.682 10.778 1.00 94.94 223 GLU A O 1
ATOM 1837 N N . VAL A 1 224 ? -14.169 -8.173 12.728 1.00 93.56 224 VAL A N 1
ATOM 1838 C CA . VAL A 1 224 ? -13.148 -7.278 12.159 1.00 93.56 224 VAL A CA 1
ATOM 1839 C C . VAL A 1 224 ? -11.852 -8.012 11.794 1.00 93.56 224 VAL A C 1
ATOM 1841 O O . VAL A 1 224 ? -11.190 -7.590 10.843 1.00 93.56 224 VAL A O 1
ATOM 1844 N N . LEU A 1 225 ? -11.473 -9.044 12.556 1.00 90.06 225 LEU A N 1
ATOM 1845 C CA . LEU A 1 225 ? -10.219 -9.803 12.418 1.00 90.06 225 LEU A CA 1
ATOM 1846 C C . LEU A 1 225 ? -10.370 -11.017 11.495 1.00 90.06 225 LEU A C 1
ATOM 1848 O O . LEU A 1 225 ? -9.424 -11.254 10.709 1.00 90.06 225 LEU A O 1
#